Protein AF-0000000072572113 (afdb_homodimer)

Secondary structure (DSSP, 8-state):
--STTSSTTSS----------EEEEEEEEEGGG---HHHHH-SSHHHHHHHHHHHHHHHHHHHHHHHHHHHH-SSPPPPBBTTB-EEEEEEEE-SS-----GGGGHHHHHHHHHHHHHHTSBS--STTTEEEEEEEE----SSTTEEEEEEEEEE---/--GGGGSTTSS----------EEEEEEEEEGGG---HHHHH-SSHHHHHHHHHHHHHHHHHHHHHHHHHHHH-SS-PPPBBTTB-EEEEEEEE-SS-----GGGGHHHHHHHHHHHHHHTSBS--STTTEEEEEEEE----SSTTEEEEEEEEEE---

Organism: Lactococcus lactis subsp. lactis (strain IL1403) (NCBI:txid272623)

Foldseek 3Di:
DPPPPPPVPPDVPPPVVVPFDKDKDKDKAFPLLQDFPDQCVDPDPVSNVSNVVSLLVLLQVLLVRLLVVCVPDPDHQDAFELVWAKEKEKEKAALDDDDDDQCRRVSSVVSNVNSNCVNRSHVDDDCSHHVYYYGDYDYHPPHNGMMMIMIMITIDDD/DPPPVPPVPDDPPPPVVVPFDKDKDKDKAFPLLQDFPDQCVDPDPVSNVSNVVSLLVLLQVLLVRLLVVCVPDPDHQDAFELVWAKEK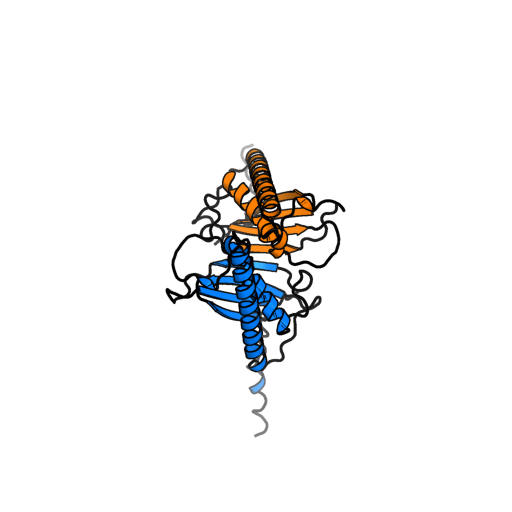EKEKAALDDDDDDQCRRVSSVVSNVNSNCVNRSHVDDDCSHHVYYYGDYDYHPPHNGMMMIMIMITIDDD

InterPro domains:
  IPR036614 Holliday junction resolvase RusA-like superfamily [G3DSA:3.30.1330.70] (21-158)
  IPR036614 Holliday junction resolvase RusA-like superfamily [SSF103084] (25-156)

Solvent-accessible surface area (backbone atoms only — not comparable to full-atom values): 17003 Å² total; per-residue (Å²): 136,82,74,82,72,69,70,86,69,64,75,84,62,78,77,71,66,82,65,68,57,62,48,77,47,78,45,78,36,45,65,92,65,59,37,29,56,69,49,50,29,34,92,44,74,65,44,32,50,52,39,52,52,46,36,53,50,42,16,50,52,30,19,51,52,44,45,55,50,60,71,67,43,85,62,87,79,78,59,30,30,72,92,42,33,28,33,38,39,38,31,40,13,43,37,63,93,70,90,48,47,53,66,43,36,45,60,38,51,50,24,31,51,51,8,29,41,75,52,47,56,22,83,51,80,26,41,69,19,34,46,33,45,31,26,24,68,69,52,68,43,86,36,79,68,28,31,29,40,36,44,37,37,33,48,60,78,132,138,81,74,80,76,68,68,87,70,64,76,85,63,77,77,73,65,82,66,68,56,61,49,77,46,78,46,76,36,45,64,91,65,59,36,29,56,69,51,52,28,34,91,42,74,65,42,33,51,52,39,52,52,46,37,53,50,42,15,51,51,31,18,51,54,44,45,55,50,60,70,67,44,87,62,87,79,76,58,29,30,73,91,42,33,29,33,37,39,38,32,38,13,42,37,66,94,71,90,48,48,55,65,42,35,44,59,38,51,48,24,33,50,52,7,30,40,74,52,46,58,23,83,51,80,28,41,68,18,34,46,33,43,32,26,23,66,67,52,68,42,85,36,78,68,30,31,30,42,35,44,39,37,34,49,61,76,132

Structure (mmCIF, N/CA/C/O backbone):
data_AF-0000000072572113-model_v1
#
loop_
_entity.id
_entity.type
_entity.pdbx_description
1 polymer 'Prophage pi1 protein 15'
#
loop_
_atom_site.group_PDB
_atom_site.id
_atom_site.type_symbol
_atom_site.label_atom_id
_atom_site.label_alt_id
_atom_site.label_comp_id
_atom_site.label_asym_id
_atom_site.label_entity_id
_atom_site.label_seq_id
_atom_site.pdbx_PDB_ins_code
_atom_site.Cartn_x
_atom_site.Cartn_y
_atom_site.Cartn_z
_atom_site.occupancy
_atom_site.B_iso_or_equiv
_atom_site.auth_seq_id
_atom_site.auth_comp_id
_atom_site.auth_asym_id
_atom_site.auth_atom_id
_atom_site.pdbx_PDB_model_num
ATOM 1 N N . MET A 1 1 ? 1.687 -14.109 -66.062 1 27.11 1 MET A N 1
ATOM 2 C CA . MET A 1 1 ? 1.104 -14.586 -64.812 1 27.11 1 MET A CA 1
ATOM 3 C C . MET A 1 1 ? 1.859 -14.023 -63.625 1 27.11 1 MET A C 1
ATOM 5 O O . MET A 1 1 ? 1.536 -14.336 -62.469 1 27.11 1 MET A O 1
ATOM 9 N N . ARG A 1 2 ? 3.096 -13.461 -63.719 1 35.94 2 ARG A N 1
ATOM 10 C CA . ARG A 1 2 ? 4.176 -13 -62.844 1 35.94 2 ARG A CA 1
ATOM 11 C C . ARG A 1 2 ? 3.775 -11.727 -62.094 1 35.94 2 ARG A C 1
ATOM 13 O O . ARG A 1 2 ? 4.547 -11.203 -61.281 1 35.94 2 ARG A O 1
ATOM 20 N N . LEU A 1 3 ? 2.785 -10.938 -62.594 1 34.94 3 LEU A N 1
ATOM 21 C CA . LEU A 1 3 ? 2.537 -9.547 -62.25 1 34.94 3 LEU A CA 1
ATOM 22 C C . LEU A 1 3 ? 2.002 -9.422 -60.812 1 34.94 3 LEU A C 1
ATOM 24 O O . LEU A 1 3 ? 2.119 -8.367 -60.188 1 34.94 3 LEU A O 1
ATOM 28 N N . PHE A 1 4 ? 1.021 -10.32 -60.406 1 35.12 4 PHE A N 1
ATOM 29 C CA . PHE A 1 4 ? 0.059 -9.992 -59.344 1 35.12 4 PHE A CA 1
ATOM 30 C C . PHE A 1 4 ? 0.703 -10.086 -57.969 1 35.12 4 PHE A C 1
ATOM 32 O O . PHE A 1 4 ? 0.056 -10.484 -57 1 35.12 4 PHE A O 1
ATOM 39 N N . LEU A 1 5 ? 2.102 -10.25 -57.812 1 33.59 5 LEU A N 1
ATOM 40 C CA . LEU A 1 5 ? 2.867 -10.469 -56.594 1 33.59 5 LEU A CA 1
ATOM 41 C C . LEU A 1 5 ? 2.832 -9.234 -55.688 1 33.59 5 LEU A C 1
ATOM 43 O O . LEU A 1 5 ? 3.445 -9.227 -54.625 1 33.59 5 LEU A O 1
ATOM 47 N N . PHE A 1 6 ? 2.602 -8.031 -56.312 1 35.06 6 PHE A N 1
ATOM 48 C CA . PHE A 1 6 ? 3.012 -6.82 -55.594 1 35.06 6 PHE A CA 1
ATOM 49 C C . PHE A 1 6 ? 2.137 -6.582 -54.375 1 35.06 6 PHE A C 1
ATOM 51 O O . PHE A 1 6 ? 2.369 -5.641 -53.625 1 35.06 6 PHE A O 1
ATOM 58 N N . LEU A 1 7 ? 0.808 -7.027 -54.375 1 32.09 7 LEU A N 1
ATOM 59 C CA . LEU A 1 7 ? -0.232 -6.402 -53.562 1 32.09 7 LEU A CA 1
ATOM 60 C C . LEU A 1 7 ? -0.035 -6.727 -52.062 1 32.09 7 LEU A C 1
ATOM 62 O O . LEU A 1 7 ? -0.748 -6.195 -51.219 1 32.09 7 LEU A O 1
ATOM 66 N N . ILE A 1 8 ? 0.546 -7.961 -51.75 1 30.73 8 ILE A N 1
ATOM 67 C CA . ILE A 1 8 ? 0.314 -8.43 -50.406 1 30.73 8 ILE A CA 1
ATOM 68 C C . ILE A 1 8 ? 1.111 -7.578 -49.406 1 30.73 8 ILE A C 1
ATOM 70 O O . ILE A 1 8 ? 2.074 -8.055 -48.812 1 30.73 8 ILE A O 1
ATOM 74 N N . ALA A 1 9 ? 1.823 -6.422 -49.938 1 33.22 9 ALA A N 1
ATOM 75 C CA . ALA A 1 9 ? 2.629 -5.57 -49.062 1 33.22 9 ALA A CA 1
ATOM 76 C C . ALA A 1 9 ? 1.803 -5.055 -47.875 1 33.22 9 ALA A C 1
ATOM 78 O O . ALA A 1 9 ? 2.354 -4.527 -46.906 1 33.22 9 ALA A O 1
ATOM 79 N N . TRP A 1 10 ? 0.571 -4.539 -48.219 1 30.55 10 TRP A N 1
ATOM 80 C CA . TRP A 1 10 ? -0.032 -3.506 -47.375 1 30.55 10 TRP A CA 1
ATOM 81 C C . TRP A 1 10 ? -0.162 -3.98 -45.938 1 30.55 10 TRP A C 1
ATOM 83 O O . TRP A 1 10 ? 0.057 -3.209 -45 1 30.55 10 TRP A O 1
ATOM 93 N N . LEU A 1 11 ? -1.062 -4.961 -45.688 1 28.92 11 LEU A N 1
ATOM 94 C CA . LEU A 1 11 ? -1.936 -4.93 -44.531 1 28.92 11 LEU A CA 1
ATOM 95 C C . LEU A 1 11 ? -1.148 -5.219 -43.25 1 28.92 11 LEU A C 1
ATOM 97 O O . LEU A 1 11 ? -1.646 -4.996 -42.156 1 28.92 11 LEU A O 1
ATOM 101 N N . ARG A 1 12 ? -0.311 -6.227 -43.312 1 29.36 12 ARG A N 1
ATOM 102 C CA . ARG A 1 12 ? 0.048 -6.648 -41.938 1 29.36 12 ARG A CA 1
ATOM 103 C C . ARG A 1 12 ? 0.898 -5.59 -41.25 1 29.36 12 ARG A C 1
ATOM 105 O O . ARG A 1 12 ? 2.129 -5.633 -41.312 1 29.36 12 ARG A O 1
ATOM 112 N N . CYS A 1 13 ? 0.824 -4.281 -41.688 1 29.53 13 CYS A N 1
ATOM 113 C CA . CYS A 1 13 ? 1.447 -3.213 -40.906 1 29.53 13 CYS A CA 1
ATOM 114 C C . CYS A 1 13 ? 1.366 -3.504 -39.406 1 29.53 13 CYS A C 1
ATOM 116 O O . CYS A 1 13 ? 0.281 -3.75 -38.875 1 29.53 13 CYS A O 1
ATOM 118 N N . LEU A 1 14 ? 2.463 -3.844 -38.781 1 30.06 14 LEU A N 1
ATOM 119 C CA . LEU A 1 14 ? 2.984 -3.945 -37.406 1 30.06 14 LEU A CA 1
ATOM 120 C C . LEU A 1 14 ? 2.518 -2.77 -36.562 1 30.06 14 LEU A C 1
ATOM 122 O O . LEU A 1 14 ? 3.02 -1.653 -36.719 1 30.06 14 LEU A O 1
ATOM 126 N N . GLN A 1 15 ? 1.312 -2.236 -36.594 1 28.45 15 GLN A N 1
ATOM 127 C CA . GLN A 1 15 ? 0.91 -1.4 -35.469 1 28.45 15 GLN A CA 1
ATOM 128 C C . GLN A 1 15 ? 1.516 -1.908 -34.156 1 28.45 15 GLN A C 1
ATOM 130 O O . GLN A 1 15 ? 1.075 -2.926 -33.625 1 28.45 15 GLN A O 1
ATOM 135 N N . LEU A 1 16 ? 2.736 -1.956 -34 1 32.16 16 LEU A N 1
ATOM 136 C CA . LEU A 1 16 ? 3.521 -2.061 -32.781 1 32.16 16 LEU A CA 1
ATOM 137 C C . LEU A 1 16 ? 2.932 -1.188 -31.672 1 32.16 16 LEU A C 1
ATOM 139 O O . LEU A 1 16 ? 3.223 0.008 -31.594 1 32.16 16 LEU A O 1
ATOM 143 N N . LEU A 1 17 ? 1.671 -0.784 -31.625 1 33.22 17 LEU A N 1
ATOM 144 C CA . LEU A 1 17 ? 1.066 -0.162 -30.453 1 33.22 17 LEU A CA 1
ATOM 145 C C . LEU A 1 17 ? 1.767 -0.614 -29.172 1 33.22 17 LEU A C 1
ATOM 147 O O . LEU A 1 17 ? 1.967 -1.812 -28.969 1 33.22 17 LEU A O 1
ATOM 151 N N . ASP A 1 18 ? 2.746 0.059 -28.75 1 40.09 18 ASP A N 1
ATOM 152 C CA . ASP A 1 18 ? 3.494 -0.055 -27.5 1 40.09 18 ASP A CA 1
ATOM 153 C C . ASP A 1 18 ? 2.643 -0.694 -26.406 1 40.09 18 ASP A C 1
ATOM 155 O O . ASP A 1 18 ? 1.896 -0.003 -25.703 1 40.09 18 ASP A O 1
ATOM 159 N N . LEU A 1 19 ? 1.833 -1.591 -26.594 1 45.59 19 LEU A N 1
ATOM 160 C CA . LEU A 1 19 ? 1.021 -2.354 -25.641 1 45.59 19 LEU A CA 1
ATOM 161 C C . LEU A 1 19 ? 1.819 -2.689 -24.391 1 45.59 19 LEU A C 1
ATOM 163 O O . LEU A 1 19 ? 2.791 -3.445 -24.453 1 45.59 19 LEU A O 1
ATOM 167 N N . GLU A 1 20 ? 2.023 -1.712 -23.547 1 59.03 20 GLU A N 1
ATOM 168 C CA . GLU A 1 20 ? 2.553 -2.027 -22.234 1 59.03 20 GLU A CA 1
ATOM 169 C C . GLU A 1 20 ? 2.172 -3.443 -21.812 1 59.03 20 GLU A C 1
ATOM 171 O O . GLU A 1 20 ? 0.994 -3.807 -21.812 1 59.03 20 GLU A O 1
ATOM 176 N N . LYS A 1 21 ? 3.211 -4.309 -21.844 1 82.31 21 LYS A N 1
ATOM 177 C CA . LYS A 1 21 ? 3.008 -5.691 -21.422 1 82.31 21 LYS A CA 1
ATOM 178 C C . LYS A 1 21 ? 2.566 -5.762 -19.969 1 82.31 21 LYS A C 1
ATOM 180 O O . LYS A 1 21 ? 3.119 -5.07 -19.109 1 82.31 21 LYS A O 1
ATOM 185 N N . GLN A 1 22 ? 1.413 -6.168 -19.891 1 89.88 22 GLN A N 1
ATOM 186 C CA . GLN A 1 22 ? 0.896 -6.395 -18.547 1 89.88 22 GLN A CA 1
ATOM 187 C C . GLN A 1 22 ? 0.538 -7.863 -18.344 1 89.88 22 GLN A C 1
ATOM 189 O O . GLN A 1 22 ? 0.168 -8.562 -19.281 1 89.88 22 GLN A O 1
ATOM 194 N N . VAL A 1 23 ? 0.852 -8.312 -17.156 1 92.88 23 VAL A N 1
ATOM 195 C CA . VAL A 1 23 ? 0.42 -9.625 -16.688 1 92.88 23 VAL A CA 1
ATOM 196 C C . VAL A 1 23 ? -0.582 -9.477 -15.547 1 92.88 23 VAL A C 1
ATOM 198 O O . VAL A 1 23 ? -0.387 -8.656 -14.648 1 92.88 23 VAL A O 1
ATOM 201 N N . LYS A 1 24 ? -1.621 -10.336 -15.594 1 95.12 24 LYS A N 1
ATOM 202 C CA . LYS A 1 24 ? -2.668 -10.258 -14.578 1 95.12 24 LYS A CA 1
ATOM 203 C C . LYS A 1 24 ? -2.871 -11.602 -13.891 1 95.12 24 LYS A C 1
ATOM 205 O O . LYS A 1 24 ? -2.992 -12.633 -14.555 1 95.12 24 LYS A O 1
ATOM 210 N N . PHE A 1 25 ? -2.854 -11.57 -12.602 1 97.75 25 PHE A N 1
ATOM 211 C CA . PHE A 1 25 ? -3.182 -12.734 -11.781 1 97.75 25 PHE A CA 1
ATOM 212 C C . PHE A 1 25 ? -4.441 -12.484 -10.961 1 97.75 25 PHE A C 1
ATOM 214 O O . PHE A 1 25 ? -4.605 -11.406 -10.383 1 97.75 25 PHE A O 1
ATOM 221 N N . GLU A 1 26 ? -5.27 -13.484 -10.852 1 97.31 26 GLU A N 1
ATOM 222 C CA . GLU A 1 26 ? -6.512 -13.375 -10.094 1 97.31 26 GLU A CA 1
ATOM 223 C C . GLU A 1 26 ? -6.609 -14.469 -9.023 1 97.31 26 GLU A C 1
ATOM 225 O O . GLU A 1 26 ? -6.277 -15.625 -9.281 1 97.31 26 GLU A O 1
ATOM 230 N N . PHE A 1 27 ? -7.078 -14.078 -7.91 1 98.19 27 PHE A N 1
ATOM 231 C CA . PHE A 1 27 ? -7.223 -14.984 -6.781 1 98.19 27 PHE A CA 1
ATOM 232 C C . PHE A 1 27 ? -8.594 -14.828 -6.129 1 98.19 27 PHE A C 1
ATOM 234 O O . PHE A 1 27 ? -9.07 -13.703 -5.945 1 98.19 27 PHE A O 1
ATOM 241 N N . ASN A 1 28 ? -9.18 -15.906 -5.77 1 97.31 28 ASN A N 1
ATOM 242 C CA . ASN A 1 28 ? -10.43 -15.922 -5.023 1 97.31 28 ASN A CA 1
ATOM 243 C C . ASN A 1 28 ? -10.258 -16.547 -3.641 1 97.31 28 ASN A C 1
ATOM 245 O O . ASN A 1 28 ? -9.688 -17.625 -3.514 1 97.31 28 ASN A O 1
ATOM 249 N N . PHE A 1 29 ? -10.75 -15.781 -2.67 1 97.12 29 PHE A N 1
ATOM 250 C CA . PHE A 1 29 ? -10.523 -16.234 -1.299 1 97.12 29 PHE A CA 1
ATOM 251 C C . PHE A 1 29 ? -11.789 -16.062 -0.468 1 97.12 29 PHE A C 1
ATOM 253 O O . PHE A 1 29 ? -12.586 -15.156 -0.709 1 97.12 29 PHE A O 1
ATOM 260 N N . LEU A 1 30 ? -11.859 -16.922 0.525 1 95.75 30 LEU A N 1
ATOM 261 C CA . LEU A 1 30 ? -12.844 -16.688 1.572 1 95.75 30 LEU A CA 1
ATOM 262 C C . LEU A 1 30 ? -12.391 -15.57 2.5 1 95.75 30 LEU A C 1
ATOM 264 O O . LEU A 1 30 ? -11.211 -15.211 2.527 1 95.75 30 LEU A O 1
ATOM 268 N N . ARG A 1 31 ? -13.336 -15.047 3.24 1 92.31 31 ARG A N 1
ATOM 269 C CA . ARG A 1 31 ? -13.016 -13.945 4.145 1 92.31 31 ARG A CA 1
ATOM 270 C C . ARG A 1 31 ? -11.898 -14.336 5.109 1 92.31 31 ARG A C 1
ATOM 272 O O . ARG A 1 31 ? -11.008 -13.539 5.383 1 92.31 31 ARG A O 1
ATOM 279 N N . LYS A 1 32 ? -11.969 -15.531 5.609 1 91.44 32 LYS A N 1
ATOM 280 C CA . LYS A 1 32 ? -11.008 -15.984 6.617 1 91.44 32 LYS A CA 1
ATOM 281 C C . LYS A 1 32 ? -9.602 -16.047 6.047 1 91.44 32 LYS A C 1
ATOM 283 O O . LYS A 1 32 ? -8.625 -16.125 6.797 1 91.44 32 LYS A O 1
ATOM 288 N N . GLU A 1 33 ? -9.523 -16.078 4.723 1 95.06 33 GLU A N 1
ATOM 289 C CA . GLU A 1 33 ? -8.227 -16.172 4.062 1 95.06 33 GLU A CA 1
ATOM 290 C C . GLU A 1 33 ? -7.668 -14.797 3.734 1 95.06 33 GLU A C 1
ATOM 292 O O . GLU A 1 33 ? -6.492 -14.656 3.391 1 95.06 33 GLU A O 1
ATOM 297 N N . MET A 1 34 ? -8.539 -13.805 3.822 1 95.19 34 MET A N 1
ATOM 298 C CA . MET A 1 34 ? -8.125 -12.422 3.584 1 95.19 34 MET A CA 1
ATOM 299 C C . MET A 1 34 ? -7.594 -11.781 4.867 1 95.19 34 MET A C 1
ATOM 301 O O . MET A 1 34 ? -8.375 -11.391 5.738 1 95.19 34 MET A O 1
ATOM 305 N N . ILE A 1 35 ? -6.289 -11.641 4.887 1 94.44 35 ILE A N 1
ATOM 306 C CA . ILE A 1 35 ? -5.652 -11.117 6.086 1 94.44 35 ILE A CA 1
ATOM 307 C C . ILE A 1 35 ? -5.492 -9.602 5.965 1 94.44 35 ILE A C 1
ATOM 309 O O . ILE A 1 35 ? -4.828 -9.109 5.047 1 94.44 35 ILE A O 1
ATOM 313 N N . ASN A 1 36 ? -6.117 -8.898 6.914 1 92.81 36 ASN A N 1
ATOM 314 C CA . ASN A 1 36 ? -5.855 -7.461 6.988 1 92.81 36 ASN A CA 1
ATOM 315 C C . ASN A 1 36 ? -4.871 -7.129 8.102 1 92.81 36 ASN A C 1
ATOM 317 O O . ASN A 1 36 ? -4.328 -8.031 8.75 1 92.81 36 ASN A O 1
ATOM 321 N N . GLU A 1 37 ? -4.527 -5.883 8.258 1 89.12 37 GLU A N 1
ATOM 322 C CA . GLU A 1 37 ? -3.512 -5.457 9.211 1 89.12 37 GLU A CA 1
ATOM 323 C C . GLU A 1 37 ? -3.865 -5.906 10.625 1 89.12 37 GLU A C 1
ATOM 325 O O . GLU A 1 37 ? -2.996 -6.363 11.375 1 89.12 37 GLU A O 1
ATOM 330 N N . ASN A 1 38 ? -5.129 -5.816 11 1 86.38 38 ASN A N 1
ATOM 331 C CA . ASN A 1 38 ? -5.551 -6.203 12.344 1 86.38 38 ASN A CA 1
ATOM 332 C C . ASN A 1 38 ? -5.449 -7.711 12.547 1 86.38 38 ASN A C 1
ATOM 334 O O . ASN A 1 38 ? -5.035 -8.164 13.617 1 86.38 38 ASN A O 1
ATOM 338 N N . ASP A 1 39 ? -5.824 -8.461 11.555 1 86.88 39 ASP A N 1
ATOM 339 C CA . ASP A 1 39 ? -5.68 -9.914 11.617 1 86.88 39 ASP A CA 1
ATOM 340 C C . ASP A 1 39 ? -4.215 -10.312 11.781 1 86.88 39 ASP A C 1
ATOM 342 O O . ASP A 1 39 ? -3.896 -11.211 12.562 1 86.88 39 ASP A O 1
ATOM 346 N N . ASN A 1 40 ? -3.354 -9.633 11.047 1 85.19 40 ASN A N 1
ATOM 347 C CA . ASN A 1 40 ? -1.927 -9.945 11.039 1 85.19 40 ASN A CA 1
ATOM 348 C C . ASN A 1 40 ? -1.283 -9.672 12.398 1 85.19 40 ASN A C 1
ATOM 350 O O . ASN A 1 40 ? -0.367 -10.383 12.805 1 85.19 40 ASN A O 1
ATOM 354 N N . LYS A 1 41 ? -1.672 -8.586 12.977 1 82 41 LYS A N 1
ATOM 355 C CA . LYS A 1 41 ? -1.163 -8.211 14.297 1 82 41 LYS A CA 1
ATOM 356 C C . LYS A 1 41 ? -1.552 -9.25 15.344 1 82 41 LYS A C 1
ATOM 358 O O . LYS A 1 41 ? -0.725 -9.648 16.172 1 82 41 LYS A O 1
ATOM 363 N N . GLY A 1 42 ? -2.729 -9.719 15.273 1 77.06 42 GLY A N 1
ATOM 364 C CA . GLY A 1 42 ? -3.229 -10.719 16.203 1 77.06 42 GLY A CA 1
ATOM 365 C C . GLY A 1 42 ? -3.344 -10.195 17.625 1 77.06 42 GLY A C 1
ATOM 366 O O . GLY A 1 42 ? -2.697 -9.211 17.984 1 77.06 42 GLY A O 1
ATOM 367 N N . THR A 1 43 ? -4.172 -10.852 18.422 1 77.19 43 THR A N 1
ATOM 368 C CA . THR A 1 43 ? -4.336 -10.477 19.828 1 77.19 43 THR A CA 1
ATOM 369 C C . THR A 1 43 ? -3.688 -11.508 20.734 1 77.19 43 THR A C 1
ATOM 371 O O . THR A 1 43 ? -3.398 -11.219 21.906 1 77.19 43 THR A O 1
ATOM 374 N N . THR A 1 44 ? -3.471 -12.648 20.203 1 79.06 44 THR A N 1
ATOM 375 C CA . THR A 1 44 ? -2.873 -13.75 20.938 1 79.06 44 THR A CA 1
ATOM 376 C C . THR A 1 44 ? -1.798 -14.438 20.109 1 79.06 44 THR A C 1
ATOM 378 O O . THR A 1 44 ? -1.714 -14.227 18.891 1 79.06 44 THR A O 1
ATOM 381 N N . TYR A 1 45 ? -0.993 -15.203 20.844 1 80.25 45 TYR A N 1
ATOM 382 C CA . TYR A 1 45 ? 0.003 -16 20.125 1 80.25 45 TYR A CA 1
ATOM 383 C C . TYR A 1 45 ? -0.659 -16.906 19.094 1 80.25 45 TYR A C 1
ATOM 385 O O . TYR A 1 45 ? -0.183 -17.016 17.969 1 80.25 45 TYR A O 1
ATOM 393 N N . GLY A 1 46 ? -1.703 -17.469 19.484 1 82.25 46 GLY A N 1
ATOM 394 C CA . GLY A 1 46 ? -2.438 -18.344 18.594 1 82.25 46 GLY A CA 1
ATOM 395 C C . GLY A 1 46 ? -2.938 -17.641 17.344 1 82.25 46 GLY A C 1
ATOM 396 O O . GLY A 1 46 ? -2.834 -18.188 16.234 1 82.25 46 GLY A O 1
ATOM 397 N N . SER A 1 47 ? -3.496 -16.516 17.484 1 84.69 47 SER A N 1
ATOM 3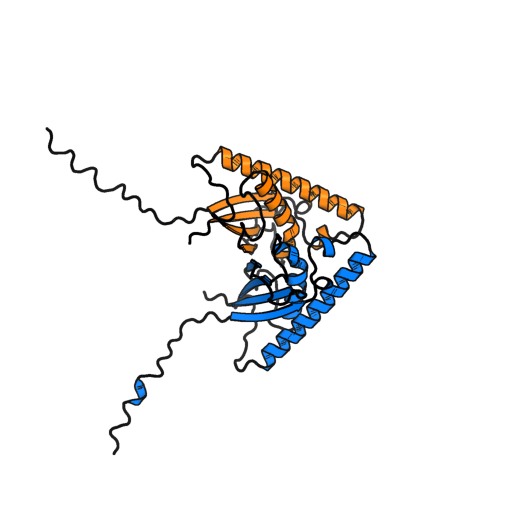98 C CA . SER A 1 47 ? -4.004 -15.766 16.344 1 84.69 47 SER A CA 1
ATOM 399 C C . SER A 1 47 ? -2.877 -15.359 15.398 1 84.69 47 SER A C 1
ATOM 401 O O . SER A 1 47 ? -3.064 -15.312 14.18 1 84.69 47 SER A O 1
ATOM 403 N N . ARG A 1 48 ? -1.741 -15.156 15.93 1 83.81 48 ARG A N 1
ATOM 404 C CA . ARG A 1 48 ? -0.584 -14.797 15.109 1 83.81 48 ARG A CA 1
ATOM 405 C C . ARG A 1 48 ? -0.121 -15.992 14.273 1 83.81 48 ARG A C 1
ATOM 407 O O . ARG A 1 48 ? 0.226 -15.828 13.102 1 83.81 48 ARG A O 1
ATOM 414 N N . ILE A 1 49 ? -0.155 -17.109 14.922 1 88.38 49 ILE A N 1
ATOM 415 C CA . ILE A 1 49 ? 0.236 -18.328 14.227 1 88.38 49 ILE A CA 1
ATOM 416 C C . ILE A 1 49 ? -0.753 -18.625 13.102 1 88.38 49 ILE A C 1
ATOM 418 O O . ILE A 1 49 ? -0.353 -18.984 11.992 1 88.38 49 ILE A O 1
ATOM 422 N N . ALA A 1 50 ? -1.979 -18.453 13.438 1 91.31 50 ALA A N 1
ATOM 423 C CA . ALA A 1 50 ? -3.016 -18.688 12.43 1 91.31 50 ALA A CA 1
ATOM 424 C C . ALA A 1 50 ? -2.842 -17.766 11.234 1 91.31 50 ALA A C 1
ATOM 426 O O . ALA A 1 50 ? -2.973 -18.188 10.086 1 91.31 50 ALA A O 1
ATOM 427 N N . ALA A 1 51 ? -2.562 -16.516 11.445 1 91.38 51 ALA A N 1
ATOM 428 C CA . ALA A 1 51 ? -2.348 -15.539 10.383 1 91.38 51 ALA A CA 1
ATOM 429 C C . ALA A 1 51 ? -1.145 -15.922 9.523 1 91.38 51 ALA A C 1
ATOM 431 O O . ALA A 1 51 ? -1.206 -15.859 8.289 1 91.38 51 ALA A O 1
ATOM 432 N N . ASN A 1 52 ? -0.106 -16.359 10.156 1 92.81 52 ASN A N 1
ATOM 433 C CA . ASN A 1 52 ? 1.098 -16.766 9.438 1 92.81 52 ASN A CA 1
ATOM 434 C C . ASN A 1 52 ? 0.846 -18 8.57 1 92.81 52 ASN A C 1
ATOM 436 O O . ASN A 1 52 ? 1.342 -18.078 7.449 1 92.81 52 ASN A O 1
ATOM 440 N N . ASN A 1 53 ? 0.113 -18.906 9.133 1 96 53 ASN A N 1
ATOM 441 C CA . ASN A 1 53 ? -0.242 -20.094 8.359 1 96 53 ASN A CA 1
ATOM 442 C C . ASN A 1 53 ? -1.041 -19.719 7.109 1 96 53 ASN A C 1
ATOM 444 O O . ASN A 1 53 ? -0.801 -20.266 6.031 1 96 53 ASN A O 1
ATOM 448 N N . THR A 1 54 ? -1.938 -18.859 7.305 1 96.88 54 THR A N 1
ATOM 449 C CA . THR A 1 54 ? -2.736 -18.406 6.172 1 96.88 54 THR A CA 1
ATOM 450 C C . THR A 1 54 ? -1.857 -17.734 5.125 1 96.88 54 THR A C 1
ATOM 452 O O . THR A 1 54 ? -1.995 -17.984 3.928 1 96.88 54 THR A O 1
ATOM 455 N N . LYS A 1 55 ? -0.946 -16.969 5.504 1 95.88 55 LYS A N 1
ATOM 456 C CA . LYS A 1 55 ? -0.054 -16.266 4.582 1 95.88 55 LYS A CA 1
ATOM 457 C C . LYS A 1 55 ? 0.805 -17.266 3.797 1 95.88 55 LYS A C 1
ATOM 459 O O . LYS A 1 55 ? 1.036 -17.078 2.6 1 95.88 55 LYS A O 1
ATOM 464 N N . GLN A 1 56 ? 1.252 -18.266 4.441 1 97.88 56 GLN A N 1
ATOM 465 C CA . GLN A 1 56 ? 2.033 -19.297 3.754 1 97.88 56 GLN A CA 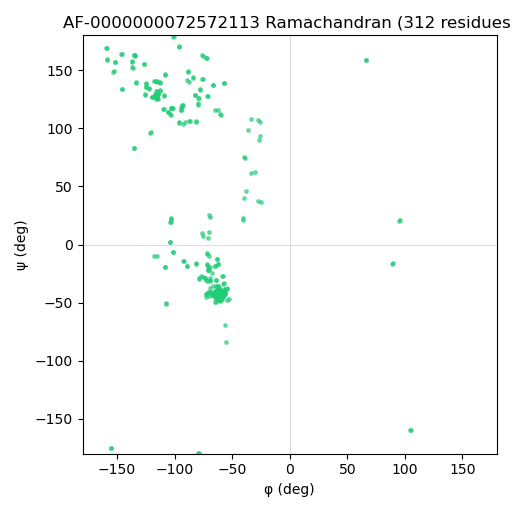1
ATOM 466 C C . GLN A 1 56 ? 1.2 -20 2.686 1 97.88 56 GLN A C 1
ATOM 468 O O . GLN A 1 56 ? 1.695 -20.281 1.594 1 97.88 56 GLN A O 1
ATOM 473 N N . ARG A 1 57 ? 0.037 -20.219 3.07 1 98.25 57 ARG A N 1
ATOM 474 C CA . ARG A 1 57 ? -0.865 -20.844 2.107 1 98.25 57 ARG A CA 1
ATOM 475 C C . ARG A 1 57 ? -1.094 -19.938 0.904 1 98.25 57 ARG A C 1
ATOM 477 O O . ARG A 1 57 ? -1.057 -20.391 -0.24 1 98.25 57 ARG A O 1
ATOM 484 N N . LEU A 1 58 ? -1.349 -18.672 1.127 1 98.5 58 LEU A N 1
ATOM 485 C CA . LEU A 1 58 ? -1.552 -17.703 0.055 1 98.5 58 LEU A CA 1
ATOM 486 C C . LEU A 1 58 ? -0.327 -17.641 -0.852 1 98.5 58 LEU A C 1
ATOM 488 O O . LEU A 1 58 ? -0.46 -17.562 -2.076 1 98.5 58 LEU A O 1
ATOM 492 N N . ARG A 1 59 ? 0.825 -17.672 -0.232 1 98.5 59 ARG A N 1
ATOM 493 C CA . ARG A 1 59 ? 2.078 -17.672 -0.979 1 98.5 59 ARG A CA 1
ATOM 494 C C . ARG A 1 59 ? 2.152 -18.859 -1.932 1 98.5 59 ARG A C 1
ATOM 496 O O . ARG A 1 59 ? 2.486 -18.703 -3.107 1 98.5 59 ARG A O 1
ATOM 503 N N . ARG A 1 60 ? 1.792 -19.984 -1.4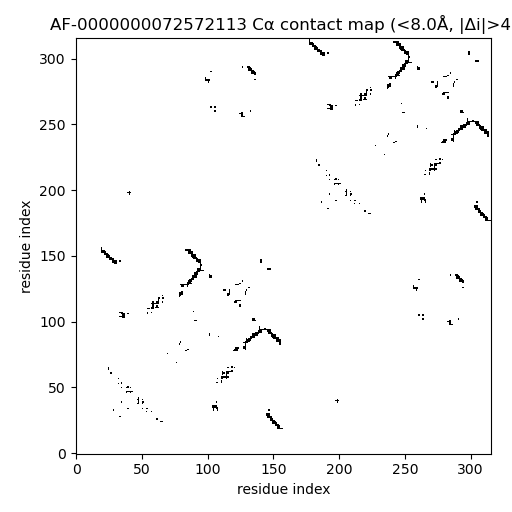55 1 98.75 60 ARG A N 1
ATOM 504 C CA . ARG A 1 60 ? 1.829 -21.188 -2.273 1 98.75 60 ARG A CA 1
ATOM 505 C C . ARG A 1 60 ? 0.818 -21.109 -3.412 1 98.75 60 ARG A C 1
ATOM 507 O O . ARG A 1 60 ? 1.122 -21.484 -4.547 1 98.75 60 ARG A O 1
ATOM 514 N N . ILE A 1 61 ? -0.307 -20.656 -3.084 1 98.62 61 ILE A N 1
ATOM 515 C CA . ILE A 1 61 ? -1.353 -20.516 -4.09 1 98.62 61 ILE A CA 1
ATOM 516 C C . ILE A 1 61 ? -0.888 -19.562 -5.191 1 98.62 61 ILE A C 1
ATOM 518 O O . ILE A 1 61 ? -1.048 -19.859 -6.379 1 98.62 61 ILE A O 1
ATOM 522 N N . ALA A 1 62 ? -0.314 -18.469 -4.84 1 98.69 62 ALA A N 1
ATOM 523 C CA . ALA A 1 62 ? 0.162 -17.484 -5.812 1 98.69 62 ALA A CA 1
ATOM 524 C C . ALA A 1 62 ? 1.276 -18.078 -6.676 1 98.69 62 ALA A C 1
ATOM 526 O O . ALA A 1 62 ? 1.312 -17.844 -7.887 1 98.69 62 ALA A O 1
ATOM 527 N N . CYS A 1 63 ? 2.133 -18.797 -6.031 1 98.69 63 CYS A N 1
ATOM 528 C CA . CYS A 1 63 ? 3.223 -19.422 -6.762 1 98.69 63 CYS A CA 1
ATOM 529 C C . CYS A 1 63 ? 2.682 -20.391 -7.812 1 98.69 63 CYS A C 1
ATOM 531 O O . CYS A 1 63 ? 3.084 -20.344 -8.977 1 98.69 63 CYS A O 1
ATOM 533 N N . ARG A 1 64 ? 1.785 -21.219 -7.43 1 98.5 64 ARG A N 1
ATOM 534 C CA . ARG A 1 64 ? 1.189 -22.188 -8.336 1 98.5 64 ARG A CA 1
ATOM 535 C C . ARG A 1 64 ? 0.465 -21.5 -9.484 1 98.5 64 ARG A C 1
ATOM 537 O O . ARG A 1 64 ? 0.621 -21.875 -10.648 1 98.5 64 ARG A O 1
ATOM 544 N N . THR A 1 65 ? -0.307 -20.531 -9.133 1 97.62 65 THR A N 1
ATOM 545 C CA . THR A 1 65 ? -1.054 -19.781 -10.133 1 97.62 65 THR A CA 1
ATOM 546 C C . THR A 1 65 ? -0.109 -19.156 -11.156 1 97.62 65 THR A C 1
ATOM 548 O O . THR A 1 65 ? -0.375 -19.188 -12.359 1 97.62 65 THR A O 1
ATOM 551 N N . ALA A 1 66 ? 0.958 -18.594 -10.734 1 97.19 66 ALA A N 1
ATOM 552 C CA . ALA A 1 66 ? 1.941 -17.969 -11.617 1 97.19 66 ALA A CA 1
ATOM 553 C C . ALA A 1 66 ? 2.594 -19 -12.531 1 97.19 66 ALA A C 1
ATOM 555 O O . ALA A 1 66 ? 2.801 -18.75 -13.719 1 97.19 66 ALA A O 1
ATOM 556 N N . HIS A 1 67 ? 2.898 -20.156 -11.992 1 96.62 67 HIS A N 1
ATOM 557 C CA . HIS A 1 67 ? 3.477 -21.234 -12.797 1 96.62 67 HIS A CA 1
ATOM 558 C C . HIS A 1 67 ? 2.512 -21.672 -13.891 1 96.62 67 HIS A C 1
ATOM 560 O O . HIS A 1 67 ? 2.924 -21.922 -15.023 1 96.62 67 HIS A O 1
ATOM 566 N N . GLU A 1 68 ? 1.323 -21.812 -13.477 1 95.06 68 GLU A N 1
ATOM 567 C CA . GLU A 1 68 ? 0.31 -22.188 -14.461 1 95.06 68 GLU A CA 1
ATOM 568 C C . GLU A 1 68 ? 0.234 -21.156 -15.594 1 95.06 68 GLU A C 1
ATOM 570 O O . GLU A 1 68 ? 0.128 -21.531 -16.766 1 95.06 68 GLU A O 1
ATOM 575 N N . TRP A 1 69 ? 0.273 -19.922 -15.25 1 92.62 69 TRP A N 1
ATOM 576 C CA . TRP A 1 69 ? 0.254 -18.859 -16.25 1 92.62 69 TRP A CA 1
ATOM 577 C C . TRP A 1 69 ? 1.48 -18.938 -17.141 1 92.62 69 TRP A C 1
ATOM 579 O O . TRP A 1 69 ? 1.364 -18.828 -18.375 1 92.62 69 TRP A O 1
ATOM 589 N N . LEU A 1 70 ? 2.635 -19.094 -16.594 1 91.44 70 LEU A N 1
ATOM 590 C CA . LEU A 1 70 ? 3.889 -19.172 -17.344 1 91.44 70 LEU A CA 1
ATOM 591 C C . LEU A 1 70 ? 3.871 -20.359 -18.312 1 91.44 70 LEU A C 1
ATOM 593 O O . LEU A 1 70 ? 4.363 -20.25 -19.438 1 91.44 70 LEU A O 1
ATOM 597 N N . ASP A 1 71 ? 3.312 -21.438 -17.891 1 90.88 71 ASP A N 1
ATOM 598 C CA . ASP A 1 71 ? 3.258 -22.641 -18.703 1 90.88 71 ASP A CA 1
ATOM 599 C C . ASP A 1 71 ? 2.318 -22.469 -19.906 1 90.88 71 ASP A C 1
ATOM 601 O O . ASP A 1 71 ? 2.541 -23.047 -20.969 1 90.88 71 ASP A O 1
ATOM 605 N N . GLN A 1 72 ? 1.332 -21.672 -19.703 1 89.25 72 GLN A N 1
ATOM 606 C CA . GLN A 1 72 ? 0.316 -21.516 -20.734 1 89.25 72 GLN A CA 1
ATOM 607 C C . GLN A 1 72 ? 0.687 -20.391 -21.703 1 89.25 72 GLN A C 1
ATOM 609 O O . GLN A 1 72 ? 0.138 -20.297 -22.797 1 89.25 72 GLN A O 1
ATOM 614 N N . SER A 1 73 ? 1.549 -19.594 -21.25 1 81 73 SER A N 1
ATOM 615 C CA . SER A 1 73 ? 1.933 -18.469 -22.078 1 81 73 SER A CA 1
ATOM 616 C C . SER A 1 73 ? 2.76 -18.922 -23.281 1 81 73 SER A C 1
ATOM 618 O O . SER A 1 73 ? 3.68 -19.734 -23.141 1 81 73 SER A O 1
ATOM 620 N N . GLU A 1 74 ? 2.32 -18.5 -24.469 1 76.25 74 GLU A N 1
ATOM 621 C CA . GLU A 1 74 ? 3.031 -18.859 -25.688 1 76.25 74 GLU A CA 1
ATOM 622 C C . GLU A 1 74 ? 4.273 -18 -25.891 1 76.25 74 GLU A C 1
ATOM 624 O O . GLU A 1 74 ? 5.242 -18.422 -26.516 1 76.25 74 GLU A O 1
ATOM 629 N N . GLU A 1 75 ? 4.207 -16.844 -25.391 1 76.19 75 GLU A N 1
ATOM 630 C CA . GLU A 1 75 ? 5.336 -15.93 -25.531 1 76.19 75 GLU A CA 1
ATOM 631 C C . GLU A 1 75 ? 6.32 -16.094 -24.375 1 76.19 75 GLU A C 1
ATOM 633 O O . GLU A 1 75 ? 5.926 -16.453 -23.266 1 76.19 75 GLU A O 1
ATOM 638 N N . VAL A 1 76 ? 7.531 -15.984 -24.797 1 81.75 76 VAL A N 1
ATOM 639 C CA . VAL A 1 76 ? 8.578 -16.062 -23.781 1 81.75 76 VAL A CA 1
ATOM 640 C C . VAL A 1 76 ? 8.453 -14.875 -22.828 1 81.75 76 VAL A C 1
ATOM 642 O O . VAL A 1 76 ? 8.461 -13.719 -23.25 1 81.75 76 VAL A O 1
ATOM 645 N N . PHE A 1 77 ? 8.172 -15.242 -21.609 1 87.75 77 PHE A N 1
ATOM 646 C CA . PHE A 1 77 ? 8.078 -14.25 -20.547 1 87.75 77 PHE A CA 1
ATOM 647 C C . PHE A 1 77 ? 9.461 -13.836 -20.062 1 87.75 77 PHE A C 1
ATOM 649 O O . PHE A 1 77 ? 10.289 -14.688 -19.719 1 87.75 77 PHE A O 1
ATOM 656 N N . GLU A 1 78 ? 9.672 -12.531 -20.094 1 91.44 78 GLU A N 1
ATOM 657 C CA . GLU A 1 78 ? 10.922 -12.016 -19.547 1 91.44 78 GLU A CA 1
ATOM 658 C C . GLU A 1 78 ? 10.758 -11.594 -18.094 1 91.44 78 GLU A C 1
ATOM 660 O O . GLU A 1 78 ? 9.961 -10.695 -17.781 1 91.44 78 GLU A O 1
ATOM 665 N N . GLN A 1 79 ? 11.461 -12.211 -17.219 1 95.44 79 GLN A N 1
ATOM 666 C CA . GLN A 1 79 ? 11.438 -11.922 -15.789 1 95.44 79 GLN A CA 1
ATOM 667 C C . GLN A 1 79 ? 11.789 -10.469 -15.508 1 95.44 79 GLN A C 1
ATOM 669 O O . GLN A 1 79 ? 12.703 -9.914 -16.125 1 95.44 79 GLN A O 1
ATOM 674 N N . PHE A 1 80 ? 11.086 -9.906 -14.602 1 96.94 80 PHE A N 1
ATOM 675 C CA . PHE A 1 80 ? 11.406 -8.547 -14.203 1 96.94 80 PHE A CA 1
ATOM 676 C C . PHE A 1 80 ? 12.648 -8.516 -13.32 1 96.94 80 PHE A C 1
ATOM 678 O O . PHE A 1 80 ? 12.859 -9.422 -12.508 1 96.94 80 PHE A O 1
ATOM 685 N N . HIS A 1 81 ? 13.43 -7.5 -13.516 1 97.44 81 HIS A N 1
ATOM 686 C CA . HIS A 1 81 ? 14.648 -7.273 -12.742 1 97.44 81 HIS A CA 1
ATOM 687 C C . HIS A 1 81 ? 15.031 -5.797 -12.734 1 97.44 81 HIS A C 1
ATOM 689 O O . HIS A 1 81 ? 14.266 -4.953 -13.203 1 97.44 81 HIS A O 1
ATOM 695 N N . GLU A 1 82 ? 16.141 -5.469 -12.164 1 96.38 82 GLU A N 1
ATOM 696 C CA . GLU A 1 82 ? 16.531 -4.086 -11.914 1 96.38 82 GLU A CA 1
ATOM 697 C C . GLU A 1 82 ? 16.594 -3.285 -13.211 1 96.38 82 GLU A C 1
ATOM 699 O O . GLU A 1 82 ? 16.406 -2.066 -13.203 1 96.38 82 GLU A O 1
ATOM 704 N N . LYS A 1 83 ? 16.844 -3.879 -14.359 1 96.12 83 LYS A N 1
ATOM 705 C CA . LYS A 1 83 ? 16.938 -3.193 -15.648 1 96.12 83 LYS A CA 1
ATOM 706 C C . LYS A 1 83 ? 15.656 -3.363 -16.453 1 96.12 83 LYS A C 1
ATOM 708 O O . LYS A 1 83 ? 15.57 -2.887 -17.594 1 96.12 83 LYS A O 1
ATOM 713 N N . HIS A 1 84 ? 14.781 -4.086 -16.062 1 95.56 84 HIS A N 1
ATOM 714 C CA . HIS A 1 84 ? 13.461 -4.352 -16.609 1 95.56 84 HIS A CA 1
ATOM 715 C C . HIS A 1 84 ? 12.398 -4.34 -15.508 1 95.56 84 HIS A C 1
ATOM 717 O O . HIS A 1 84 ? 11.93 -5.395 -15.078 1 95.56 84 HIS A O 1
ATOM 723 N N . ARG A 1 85 ? 11.953 -3.16 -15.188 1 97.25 85 ARG A N 1
ATOM 724 C CA . ARG A 1 85 ? 11.203 -2.961 -13.945 1 97.25 85 ARG A CA 1
ATOM 725 C C . ARG A 1 85 ? 9.703 -3 -14.211 1 97.25 85 ARG A C 1
ATOM 727 O O . ARG A 1 85 ? 9.266 -3.057 -15.359 1 97.25 85 ARG A O 1
ATOM 734 N N . CYS A 1 86 ? 8.922 -3.023 -13.133 1 97.81 86 CYS A N 1
ATOM 735 C CA . CYS A 1 86 ? 7.473 -3.092 -13.266 1 97.81 86 CYS A CA 1
ATOM 736 C C . CYS A 1 86 ? 6.785 -2.322 -12.148 1 97.81 86 CYS A C 1
ATOM 738 O O . CYS A 1 86 ? 7.434 -1.889 -11.195 1 97.81 86 CYS A O 1
ATOM 740 N N . ASP A 1 87 ? 5.551 -2.037 -12.328 1 98 87 ASP A N 1
ATOM 741 C CA . ASP A 1 87 ? 4.605 -1.606 -11.305 1 98 87 ASP A CA 1
ATOM 742 C C . ASP A 1 87 ? 3.596 -2.709 -10.984 1 98 87 ASP A C 1
ATOM 744 O O . ASP A 1 87 ? 3.236 -3.498 -11.867 1 98 87 ASP A O 1
ATOM 748 N N . VAL A 1 88 ? 3.203 -2.74 -9.742 1 98.38 88 VAL A N 1
ATOM 749 C CA . VAL A 1 88 ? 2.207 -3.727 -9.336 1 98.38 88 VAL A CA 1
ATOM 750 C C . VAL A 1 88 ? 0.954 -3.02 -8.828 1 98.38 88 VAL A C 1
ATOM 752 O O . VAL A 1 88 ? 1.031 -2.164 -7.945 1 98.38 88 VAL A O 1
ATOM 755 N N . PHE A 1 89 ? -0.149 -3.34 -9.344 1 98.56 89 PHE A N 1
ATOM 756 C CA . PHE A 1 89 ? -1.45 -2.836 -8.914 1 98.56 89 PHE A CA 1
ATOM 757 C C . PHE A 1 89 ? -2.248 -3.926 -8.211 1 98.56 89 PHE A C 1
ATOM 759 O O . PHE A 1 89 ? -2.557 -4.961 -8.805 1 98.56 89 PHE A O 1
ATOM 766 N N . VAL A 1 90 ? -2.529 -3.695 -6.938 1 98.69 90 VAL A N 1
ATOM 767 C CA . VAL A 1 90 ? -3.377 -4.59 -6.152 1 98.69 90 VAL A CA 1
ATOM 768 C C . VAL A 1 90 ? -4.82 -4.09 -6.18 1 98.69 90 VAL A C 1
ATOM 770 O O . VAL A 1 90 ? -5.121 -3.016 -5.652 1 98.69 90 VAL A O 1
ATOM 773 N N . VAL A 1 91 ? -5.672 -4.863 -6.75 1 98.75 91 VAL A N 1
ATOM 774 C CA . VAL A 1 91 ? -7.078 -4.492 -6.848 1 98.75 91 VAL A CA 1
ATOM 775 C C . VAL A 1 91 ? -7.93 -5.461 -6.031 1 98.75 91 VAL A C 1
ATOM 777 O O . VAL A 1 91 ? -7.863 -6.676 -6.234 1 98.75 91 VAL A O 1
ATOM 780 N N . ILE A 1 92 ? -8.734 -4.953 -5.145 1 98.56 92 ILE A N 1
ATOM 781 C CA . ILE A 1 92 ? -9.484 -5.77 -4.203 1 98.56 92 ILE A CA 1
ATOM 782 C C . ILE A 1 92 ? -10.977 -5.676 -4.52 1 98.56 92 ILE A C 1
ATOM 784 O O . ILE A 1 92 ? -11.508 -4.578 -4.703 1 98.56 92 ILE A O 1
ATOM 788 N N . TYR A 1 93 ? -11.648 -6.816 -4.582 1 98.5 93 TYR A N 1
ATOM 789 C CA . TYR A 1 93 ? -13.086 -6.941 -4.816 1 98.5 93 TYR A CA 1
ATOM 790 C C . TYR A 1 93 ? -13.766 -7.656 -3.658 1 98.5 93 TYR A C 1
ATOM 792 O O . TYR A 1 93 ? -13.789 -8.891 -3.609 1 98.5 93 TYR A O 1
ATOM 800 N N . PRO A 1 94 ? -14.344 -6.918 -2.732 1 97.62 94 PRO A N 1
ATOM 801 C CA . PRO A 1 94 ? -15.078 -7.555 -1.64 1 97.62 94 PRO A CA 1
ATOM 802 C C . PRO A 1 94 ? -16.406 -8.156 -2.094 1 97.62 94 PRO A C 1
ATOM 804 O O . PRO A 1 94 ? -16.906 -7.812 -3.17 1 97.62 94 PRO A O 1
ATOM 807 N N . PRO A 1 95 ? -16.953 -9.086 -1.293 1 97.06 95 PRO A N 1
ATOM 808 C CA . PRO A 1 95 ? -18.203 -9.734 -1.655 1 97.06 95 PRO A CA 1
ATOM 809 C C . PRO A 1 95 ? -19.422 -8.812 -1.491 1 97.06 95 PRO A C 1
ATOM 811 O O . PRO A 1 95 ? -20.422 -8.992 -2.174 1 97.06 95 PRO A O 1
ATOM 814 N N . LYS A 1 96 ? -19.312 -7.84 -0.524 1 96.19 96 LYS A N 1
ATOM 815 C CA . LYS A 1 96 ? -20.406 -6.914 -0.245 1 96.19 96 LYS A CA 1
ATOM 816 C C . LYS A 1 96 ? -19.906 -5.48 -0.12 1 96.19 96 LYS A C 1
ATOM 818 O O . LYS A 1 96 ? -18.703 -5.254 0.016 1 96.19 96 LYS A O 1
ATOM 823 N N . ARG A 1 97 ? -20.891 -4.684 -0.242 1 95.12 97 ARG A N 1
ATOM 824 C CA . ARG A 1 97 ? -20.531 -3.271 -0.156 1 95.12 97 ARG A CA 1
ATOM 825 C C . ARG A 1 97 ? -20.344 -2.842 1.296 1 95.12 97 ARG A C 1
ATOM 827 O O . ARG A 1 97 ? -21.25 -3.002 2.117 1 95.12 97 ARG A O 1
ATOM 834 N N . PHE A 1 98 ? -19.234 -2.375 1.615 1 94.94 98 PHE A N 1
ATOM 835 C CA . PHE A 1 98 ? -18.922 -1.722 2.883 1 94.94 98 PHE A CA 1
ATOM 836 C C . PHE A 1 98 ? -17.688 -0.841 2.752 1 94.94 98 PHE A C 1
ATOM 838 O O . PHE A 1 98 ? -16.906 -1.005 1.82 1 94.94 98 PHE A O 1
ATOM 845 N N . LYS A 1 99 ? -17.547 0.071 3.609 1 94.88 99 LYS A N 1
ATOM 846 C CA . LYS A 1 99 ? -16.391 0.969 3.578 1 94.88 99 LYS A CA 1
ATOM 847 C C . LYS A 1 99 ? -15.148 0.285 4.137 1 94.88 99 LYS A C 1
ATOM 849 O O . LYS A 1 99 ? -15.219 -0.401 5.16 1 94.88 99 LYS A O 1
ATOM 854 N N . TYR A 1 100 ? -14.109 0.429 3.434 1 95.25 100 TYR A N 1
ATOM 855 C CA . TYR A 1 100 ? -12.82 -0.079 3.9 1 95.25 100 TYR A CA 1
ATOM 856 C C . TYR A 1 100 ? -11.672 0.629 3.199 1 95.25 100 TYR A C 1
ATOM 858 O O . TYR A 1 100 ? -11.883 1.401 2.262 1 95.25 100 TYR A O 1
ATOM 866 N N . ASP A 1 101 ? -10.477 0.409 3.689 1 95.44 101 ASP A N 1
ATOM 867 C CA . ASP A 1 101 ? -9.25 0.922 3.1 1 95.44 101 ASP A CA 1
ATOM 868 C C . ASP A 1 101 ? -8.477 -0.187 2.385 1 95.44 101 ASP A C 1
ATOM 870 O O . ASP A 1 101 ? -7.895 -1.06 3.031 1 95.44 101 ASP A O 1
ATOM 874 N N . PRO A 1 102 ? -8.375 -0.093 1.129 1 97.12 102 PRO A N 1
ATOM 875 C CA . PRO A 1 102 ? -7.758 -1.199 0.396 1 97.12 102 PRO A CA 1
ATOM 876 C C . PRO A 1 102 ? -6.352 -1.521 0.892 1 97.12 102 PRO A C 1
ATOM 878 O O . PRO A 1 102 ? -5.988 -2.693 1.018 1 97.12 102 PRO A O 1
ATOM 881 N N . PRO A 1 103 ? -5.488 -0.527 1.272 1 96.44 103 PRO A N 1
ATOM 882 C CA . PRO A 1 103 ? -4.141 -0.867 1.737 1 96.44 103 PRO A CA 1
ATOM 883 C C . PRO A 1 103 ? -4.152 -1.694 3.02 1 96.44 103 PRO A C 1
ATOM 885 O O . PRO A 1 103 ? -3.127 -2.273 3.395 1 96.44 103 PRO A O 1
ATOM 888 N N . ASN A 1 104 ? -5.348 -1.728 3.617 1 95.06 104 ASN A N 1
ATOM 889 C CA . ASN A 1 104 ? -5.477 -2.521 4.836 1 95.06 104 ASN A CA 1
ATOM 890 C C . ASN A 1 104 ? -5.203 -4 4.57 1 95.06 104 ASN A C 1
ATOM 892 O O . ASN A 1 104 ? -4.918 -4.758 5.496 1 95.06 104 ASN A O 1
ATOM 896 N N . TYR A 1 105 ? -5.234 -4.383 3.377 1 96.31 105 TYR A N 1
ATOM 897 C CA . TYR A 1 105 ? -5.027 -5.781 3.014 1 96.31 105 TYR A CA 1
ATOM 898 C C . TYR A 1 105 ? -3.627 -5.996 2.453 1 96.31 105 TYR A C 1
ATOM 900 O O . TYR A 1 105 ? -3.375 -6.977 1.75 1 96.31 105 TYR A O 1
ATOM 908 N N . GLU A 1 106 ? -2.729 -5.102 2.789 1 96.5 106 GLU A N 1
ATOM 909 C CA . GLU A 1 106 ? -1.327 -5.238 2.406 1 96.5 106 GLU A CA 1
ATOM 910 C C . GLU A 1 106 ? -0.76 -6.582 2.854 1 96.5 106 GLU A C 1
ATOM 912 O O . GLU A 1 106 ? -0.025 -7.23 2.105 1 96.5 106 GLU A O 1
ATOM 917 N N . PRO A 1 107 ? -1.1 -7.145 4.016 1 95.25 107 PRO A N 1
ATOM 918 C CA . PRO A 1 107 ? -0.562 -8.453 4.398 1 95.25 107 PRO A CA 1
ATOM 919 C C . PRO A 1 107 ? -0.938 -9.555 3.41 1 95.25 107 PRO A C 1
ATOM 921 O O . PRO A 1 107 ? -0.114 -10.422 3.102 1 95.25 107 PRO A O 1
ATOM 924 N N . THR A 1 108 ? -2.139 -9.516 2.936 1 97.44 108 THR A N 1
ATOM 925 C CA . THR A 1 108 ? -2.564 -10.477 1.922 1 97.44 108 THR A CA 1
ATOM 926 C C . THR A 1 108 ? -1.771 -10.289 0.632 1 97.44 108 THR A C 1
ATOM 928 O O . THR A 1 108 ? -1.23 -11.25 0.083 1 97.44 108 THR A O 1
ATOM 931 N N . SER A 1 109 ? -1.717 -9.062 0.213 1 97.38 109 SER A N 1
ATOM 932 C CA . SER A 1 109 ? -1.009 -8.789 -1.032 1 97.38 109 SER A CA 1
ATOM 933 C C . SER A 1 109 ? 0.469 -9.148 -0.919 1 97.38 109 SER A C 1
ATOM 935 O O . SER A 1 109 ? 1.073 -9.625 -1.882 1 97.38 109 SER A O 1
ATOM 937 N N . LYS A 1 110 ? 0.971 -8.859 0.211 1 96.62 110 LYS A N 1
ATOM 938 C CA . LYS A 1 110 ? 2.379 -9.188 0.418 1 96.62 110 LYS A CA 1
ATOM 939 C C . LYS A 1 110 ? 2.625 -10.688 0.239 1 96.62 110 LYS A C 1
ATOM 941 O O . LYS A 1 110 ? 3.59 -11.086 -0.418 1 96.62 110 LYS A O 1
ATOM 946 N N . ALA A 1 111 ? 1.8 -11.469 0.845 1 97.75 111 ALA A N 1
ATOM 947 C CA . ALA A 1 111 ? 1.932 -12.914 0.725 1 97.75 111 ALA A CA 1
ATOM 948 C C . ALA A 1 111 ? 1.838 -13.359 -0.733 1 97.75 111 ALA A C 1
ATOM 950 O O . ALA A 1 111 ? 2.605 -14.211 -1.18 1 97.75 111 ALA A O 1
ATOM 951 N N . LEU A 1 112 ? 0.907 -12.797 -1.453 1 98.69 112 LEU A N 1
ATOM 952 C CA . LEU A 1 112 ? 0.733 -13.133 -2.863 1 98.69 112 LEU A CA 1
ATOM 953 C C . LEU A 1 112 ? 1.959 -12.719 -3.672 1 98.69 112 LEU A C 1
ATOM 955 O O . LEU A 1 112 ? 2.42 -13.477 -4.531 1 98.69 112 LEU A O 1
ATOM 959 N N . ILE A 1 113 ? 2.475 -11.578 -3.408 1 98.5 113 ILE A N 1
ATOM 960 C CA . ILE A 1 113 ? 3.652 -11.062 -4.098 1 98.5 113 ILE A CA 1
ATOM 961 C C . ILE A 1 113 ? 4.852 -11.961 -3.809 1 98.5 113 ILE A C 1
ATOM 963 O O . ILE A 1 113 ? 5.637 -12.266 -4.707 1 98.5 113 ILE A O 1
ATOM 967 N N . ASP A 1 114 ? 4.965 -12.391 -2.574 1 98.06 114 ASP A N 1
ATOM 968 C CA . ASP A 1 114 ? 6.008 -13.352 -2.227 1 98.06 114 ASP A CA 1
ATOM 969 C C . ASP A 1 114 ? 5.887 -14.617 -3.064 1 98.06 114 ASP A C 1
ATOM 971 O O . ASP A 1 114 ? 6.895 -15.18 -3.5 1 98.06 114 ASP A O 1
ATOM 975 N N . GLY A 1 115 ? 4.691 -15.078 -3.252 1 98.69 115 GLY A N 1
ATOM 976 C CA . GLY A 1 115 ? 4.457 -16.234 -4.094 1 98.69 115 GLY A CA 1
ATOM 977 C C . GLY A 1 115 ? 4.871 -16.031 -5.535 1 98.69 115 GLY A C 1
ATOM 978 O O . GLY A 1 115 ? 5.453 -16.922 -6.16 1 98.69 115 GLY A O 1
ATOM 979 N N . LEU A 1 116 ? 4.555 -14.898 -6.059 1 98.44 116 LEU A N 1
ATOM 980 C CA . LEU A 1 116 ? 4.961 -14.57 -7.418 1 98.44 116 LEU A CA 1
ATOM 981 C C . LEU A 1 116 ? 6.48 -14.523 -7.535 1 98.44 116 LEU A C 1
ATOM 983 O O . LEU A 1 116 ? 7.039 -14.891 -8.578 1 98.44 116 LEU A O 1
ATOM 987 N N . THR A 1 117 ? 7.125 -14.047 -6.465 1 98.38 117 THR A N 1
ATOM 988 C CA . THR A 1 117 ? 8.586 -14.078 -6.426 1 98.38 117 THR A CA 1
ATOM 989 C C . THR A 1 117 ? 9.102 -15.508 -6.52 1 98.38 117 THR A C 1
ATOM 991 O O . THR A 1 117 ? 10.016 -15.789 -7.297 1 98.38 117 THR A O 1
ATOM 994 N N . ASP A 1 118 ? 8.508 -16.391 -5.73 1 98.31 118 ASP A N 1
ATOM 995 C CA . ASP A 1 118 ? 8.891 -17.797 -5.73 1 98.31 118 ASP A CA 1
ATOM 996 C C . ASP A 1 118 ? 8.75 -18.406 -7.125 1 98.31 118 ASP A C 1
ATOM 998 O O . ASP A 1 118 ? 9.531 -19.266 -7.512 1 98.31 118 ASP A O 1
ATOM 1002 N N . ALA A 1 119 ? 7.773 -17.953 -7.887 1 97.94 119 ALA A N 1
ATOM 1003 C CA . ALA A 1 119 ? 7.48 -18.5 -9.211 1 97.94 119 ALA A CA 1
ATOM 1004 C C . ALA A 1 119 ? 8.414 -17.906 -10.266 1 97.94 119 ALA A C 1
ATOM 1006 O O . ALA A 1 119 ? 8.422 -18.359 -11.414 1 97.94 119 ALA A O 1
ATOM 1007 N N . GLY A 1 120 ? 9.086 -16.781 -9.891 1 96.94 120 GLY A N 1
ATOM 1008 C CA . GLY A 1 120 ? 10.055 -16.219 -10.812 1 96.94 120 GLY A CA 1
ATOM 1009 C C . GLY A 1 120 ? 9.484 -15.109 -11.68 1 96.94 120 GLY A C 1
ATOM 1010 O O . GLY A 1 120 ? 10 -14.844 -12.766 1 96.94 120 GLY A O 1
ATOM 1011 N N . ILE A 1 121 ? 8.422 -14.508 -11.305 1 97.62 121 ILE A N 1
ATOM 1012 C CA . ILE A 1 121 ? 7.883 -13.375 -12.039 1 97.62 121 ILE A CA 1
ATOM 1013 C C . ILE A 1 121 ? 8.883 -12.219 -12.008 1 97.62 121 ILE A C 1
ATOM 1015 O O . ILE A 1 121 ? 9.047 -11.5 -13 1 97.62 121 ILE A O 1
ATOM 1019 N N . TRP A 1 122 ? 9.562 -12 -10.984 1 97.75 122 TRP A N 1
ATOM 1020 C CA . TRP A 1 122 ? 10.703 -11.117 -10.797 1 97.75 122 TRP A CA 1
ATOM 1021 C C . TRP A 1 122 ? 11.789 -11.805 -9.977 1 97.75 122 TRP A C 1
ATOM 1023 O O . TRP A 1 122 ? 11.523 -12.766 -9.258 1 97.75 122 TRP A O 1
ATOM 1033 N N . ASN A 1 123 ? 13.023 -11.312 -10.148 1 97.56 123 ASN A N 1
ATOM 1034 C CA . ASN A 1 123 ? 14.133 -11.898 -9.414 1 97.56 123 ASN A CA 1
ATOM 1035 C C . ASN A 1 123 ? 14.125 -11.477 -7.945 1 97.56 123 ASN A C 1
ATOM 1037 O O . ASN A 1 123 ? 14.656 -12.18 -7.086 1 97.56 123 ASN A O 1
ATOM 1041 N N . ASP A 1 124 ? 13.547 -10.266 -7.723 1 97.25 124 ASP A N 1
ATOM 1042 C CA . ASP A 1 124 ? 13.391 -9.703 -6.383 1 97.25 124 ASP A CA 1
ATOM 1043 C C . ASP A 1 124 ? 12.203 -8.75 -6.324 1 97.25 124 ASP A C 1
ATOM 1045 O O . ASP A 1 124 ? 11.875 -8.094 -7.316 1 97.25 124 ASP A O 1
ATOM 1049 N N . ASP A 1 125 ? 11.555 -8.672 -5.145 1 97.06 125 ASP A N 1
A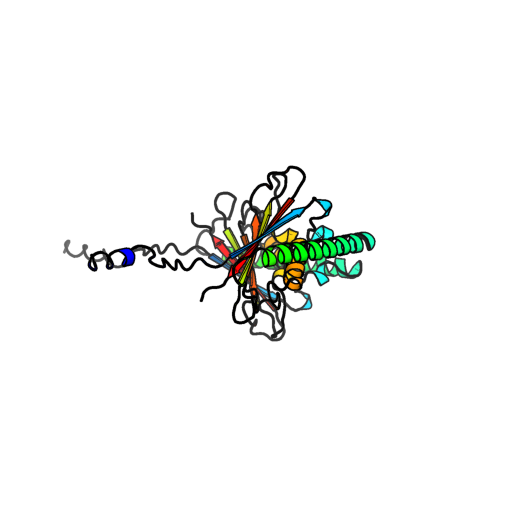TOM 1050 C CA . ASP A 1 125 ? 10.352 -7.848 -5.098 1 97.06 125 ASP A CA 1
ATOM 1051 C C . ASP A 1 125 ? 10.625 -6.512 -4.406 1 97.06 125 ASP A C 1
ATOM 1053 O O . ASP A 1 125 ? 9.695 -5.844 -3.949 1 97.06 125 ASP A O 1
ATOM 1057 N N . ASN A 1 126 ? 11.906 -6.125 -4.316 1 97.19 126 ASN A N 1
ATOM 1058 C CA . ASN A 1 126 ? 12.234 -4.852 -3.684 1 97.19 126 ASN A CA 1
ATOM 1059 C C . ASN A 1 126 ? 12 -3.68 -4.633 1 97.19 126 ASN A C 1
ATOM 1061 O O . ASN A 1 126 ? 11.625 -3.877 -5.789 1 97.19 126 ASN A O 1
ATOM 1065 N N . TYR A 1 127 ? 12.266 -2.441 -4.191 1 97.5 127 TYR A N 1
ATOM 1066 C CA . TYR A 1 127 ? 11.891 -1.233 -4.914 1 97.5 127 TYR A CA 1
ATOM 1067 C C . TYR A 1 127 ? 12.758 -1.051 -6.156 1 97.5 127 TYR A C 1
ATOM 1069 O O . TYR A 1 127 ? 12.406 -0.278 -7.055 1 97.5 127 TYR A O 1
ATOM 1077 N N . ASN A 1 128 ? 13.906 -1.734 -6.262 1 97.25 128 ASN A N 1
ATOM 1078 C CA . ASN A 1 128 ? 14.734 -1.636 -7.461 1 97.25 128 ASN A CA 1
ATOM 1079 C C . ASN A 1 128 ? 14.086 -2.346 -8.648 1 97.25 128 ASN A C 1
ATOM 1081 O O . ASN A 1 128 ? 14.422 -2.072 -9.797 1 97.25 128 ASN A O 1
ATOM 1085 N N . VAL A 1 129 ? 13.195 -3.262 -8.336 1 98.12 129 VAL A N 1
ATOM 1086 C CA . VAL A 1 129 ? 12.539 -4.059 -9.359 1 98.12 129 VAL A CA 1
ATOM 1087 C C . VAL A 1 129 ? 11.086 -3.613 -9.508 1 98.12 129 VAL A C 1
ATOM 1089 O O . VAL A 1 129 ? 10.625 -3.312 -10.609 1 98.12 129 VAL A O 1
ATOM 1092 N N . ILE A 1 130 ? 10.367 -3.541 -8.383 1 98.12 130 ILE A N 1
ATOM 1093 C CA . ILE A 1 130 ? 9.008 -3.021 -8.352 1 98.12 130 ILE A CA 1
ATOM 1094 C C . ILE A 1 130 ? 9.031 -1.546 -7.953 1 98.12 130 ILE A C 1
ATOM 1096 O O . ILE A 1 130 ? 9.211 -1.215 -6.781 1 98.12 130 ILE A O 1
ATOM 1100 N N . ARG A 1 131 ? 8.836 -0.738 -8.883 1 97.5 131 ARG A N 1
ATOM 1101 C CA . ARG A 1 131 ? 8.922 0.697 -8.633 1 97.5 131 ARG A CA 1
ATOM 1102 C C . ARG A 1 131 ? 7.789 1.162 -7.719 1 97.5 131 ARG A C 1
ATOM 1104 O O . ARG A 1 131 ? 8.008 1.974 -6.816 1 97.5 131 ARG A O 1
ATOM 1111 N N . ARG A 1 132 ? 6.617 0.665 -7.992 1 98.06 132 ARG A N 1
ATOM 1112 C CA . ARG A 1 132 ? 5.434 1.147 -7.289 1 98.06 132 ARG A CA 1
ATOM 1113 C C . ARG A 1 132 ? 4.43 0.021 -7.07 1 98.06 132 ARG A C 1
ATOM 1115 O O . ARG A 1 132 ? 4.219 -0.81 -7.957 1 98.06 132 ARG A O 1
ATOM 1122 N N . THR A 1 133 ? 3.941 -0.054 -5.906 1 98.38 133 THR A N 1
ATOM 1123 C CA . THR A 1 133 ? 2.799 -0.903 -5.59 1 98.38 133 THR A CA 1
ATOM 1124 C C . THR A 1 133 ? 1.593 -0.06 -5.188 1 98.38 133 THR A C 1
ATOM 1126 O O . THR A 1 133 ? 1.709 0.836 -4.348 1 98.38 133 THR A O 1
ATOM 1129 N N . SER A 1 134 ? 0.456 -0.3 -5.785 1 98.5 134 SER A N 1
ATOM 1130 C CA . SER A 1 134 ? -0.73 0.484 -5.461 1 98.5 134 SER A CA 1
ATOM 1131 C C . SER A 1 134 ? -1.898 -0.416 -5.074 1 98.5 134 SER A C 1
ATOM 1133 O O . SER A 1 134 ? -1.921 -1.598 -5.422 1 98.5 134 SER A O 1
ATOM 1135 N N . PHE A 1 135 ? -2.789 0.148 -4.309 1 98.62 135 PHE A N 1
ATOM 1136 C CA . PHE A 1 135 ? -3.992 -0.523 -3.828 1 98.62 135 PHE A CA 1
ATOM 1137 C C . PHE A 1 135 ? -5.242 0.239 -4.254 1 98.62 135 PHE A C 1
ATOM 1139 O O . PHE A 1 135 ? -5.309 1.462 -4.113 1 98.62 135 PHE A O 1
ATOM 1146 N N . GLU A 1 136 ? -6.199 -0.495 -4.746 1 98.25 136 GLU A N 1
ATOM 1147 C CA . GLU A 1 136 ? -7.457 0.149 -5.125 1 98.25 136 GLU A CA 1
ATOM 1148 C C . GLU A 1 136 ? -8.633 -0.818 -5.004 1 98.25 136 GLU A C 1
ATOM 1150 O O . GLU A 1 136 ? -8.438 -2.035 -4.973 1 98.25 136 GLU A O 1
ATOM 1155 N N . HIS A 1 137 ? -9.797 -0.225 -4.852 1 98.44 137 HIS A N 1
ATOM 1156 C CA . HIS A 1 137 ? -11.055 -0.96 -4.859 1 98.44 137 HIS A CA 1
ATOM 1157 C C . HIS A 1 137 ? -11.523 -1.229 -6.285 1 98.44 137 HIS A C 1
ATOM 1159 O O . HIS A 1 137 ? -11.617 -0.306 -7.098 1 98.44 137 HIS A O 1
ATOM 1165 N N . GLY A 1 138 ? -11.844 -2.48 -6.629 1 97.94 138 GLY A N 1
ATOM 1166 C CA . GLY A 1 138 ? -12.188 -2.846 -7.992 1 97.94 138 GLY A CA 1
ATOM 1167 C C . GLY A 1 138 ? -13.68 -3.062 -8.188 1 97.94 138 GLY A C 1
ATOM 1168 O O . GLY A 1 138 ? -14.117 -3.402 -9.289 1 97.94 138 GLY A O 1
ATOM 1169 N N . GLY A 1 139 ? -14.422 -2.857 -7.18 1 97.44 139 GLY A N 1
ATOM 1170 C CA . GLY A 1 139 ? -15.836 -3.195 -7.203 1 97.44 139 GLY A CA 1
ATOM 1171 C C . GLY A 1 139 ? -16.156 -4.449 -6.414 1 97.44 139 GLY A C 1
ATOM 1172 O O . GLY A 1 139 ? -15.438 -4.809 -5.484 1 97.44 139 GLY A O 1
ATOM 1173 N N . LEU A 1 140 ? -17.297 -5 -6.758 1 97.31 140 LEU A N 1
ATOM 1174 C CA . LEU A 1 140 ? -17.703 -6.223 -6.078 1 97.31 140 LEU A CA 1
ATOM 1175 C C . LEU A 1 140 ? -17.156 -7.453 -6.793 1 97.31 140 LEU A C 1
ATOM 1177 O O . LEU A 1 140 ? -17 -7.449 -8.016 1 97.31 140 LEU A O 1
ATOM 1181 N N . SER A 1 141 ? -16.875 -8.531 -6.035 1 97.19 141 SER A N 1
ATOM 1182 C CA . SER A 1 141 ? -16.281 -9.742 -6.59 1 97.19 141 SER A CA 1
ATOM 1183 C C . SER A 1 141 ? -17.266 -10.492 -7.465 1 97.19 141 SER A C 1
ATOM 1185 O O . SER A 1 141 ? -16.875 -11.312 -8.297 1 97.19 141 SER A O 1
ATOM 1187 N N . GLY A 1 142 ? -18.547 -10.266 -7.348 1 94.5 142 GLY A N 1
ATOM 1188 C CA . GLY A 1 142 ? -19.578 -11 -8.07 1 94.5 142 GLY A CA 1
ATOM 1189 C C . GLY A 1 142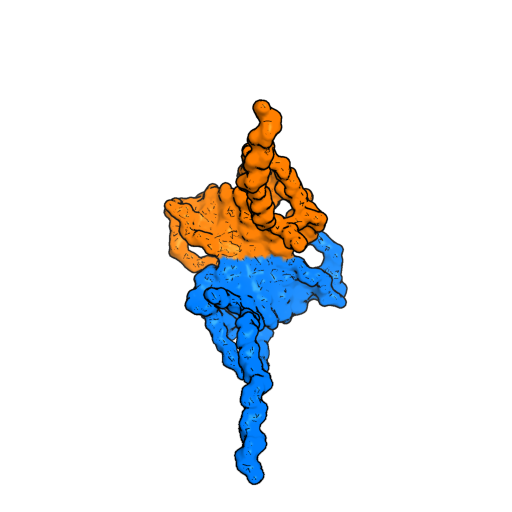 ? -20.062 -12.227 -7.324 1 94.5 142 GLY A C 1
ATOM 1190 O O . GLY A 1 142 ? -21.062 -12.844 -7.711 1 94.5 142 GLY A O 1
ATOM 1191 N N . ASP A 1 143 ? -19.328 -12.695 -6.301 1 93.5 143 ASP A N 1
ATOM 1192 C CA . ASP A 1 143 ? -19.688 -13.797 -5.414 1 93.5 143 ASP A CA 1
ATOM 1193 C C . ASP A 1 143 ? -19.859 -13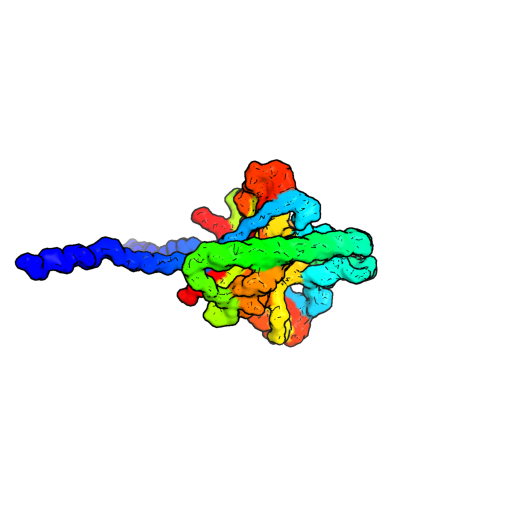.32 -3.975 1 93.5 143 ASP A C 1
ATOM 1195 O O . ASP A 1 143 ? -18.938 -12.719 -3.404 1 93.5 143 ASP A O 1
ATOM 1199 N N . THR A 1 144 ? -20.984 -13.547 -3.307 1 92 144 THR A N 1
ATOM 1200 C CA . THR A 1 144 ? -21.328 -12.969 -2.012 1 92 144 THR A CA 1
ATOM 1201 C C . THR A 1 144 ? -20.484 -13.594 -0.903 1 92 144 THR A C 1
ATOM 1203 O O . THR A 1 144 ? -20.484 -13.102 0.228 1 92 144 THR A O 1
ATOM 1206 N N . LYS A 1 145 ? -19.766 -14.594 -1.213 1 93.75 145 LYS A N 1
ATOM 1207 C CA . LYS A 1 145 ? -19.016 -15.273 -0.158 1 93.75 145 LYS A CA 1
ATOM 1208 C C . LYS A 1 145 ? -17.5 -15.141 -0.388 1 93.75 145 LYS A C 1
ATOM 1210 O O . LYS A 1 145 ? -16.703 -15.484 0.489 1 93.75 145 LYS A O 1
ATOM 1215 N N . THR A 1 146 ? -17.156 -14.672 -1.507 1 96.75 146 THR A N 1
ATOM 1216 C CA . THR A 1 146 ? -15.742 -14.773 -1.875 1 96.75 146 THR A CA 1
ATOM 1217 C C . THR A 1 146 ? -15.172 -13.398 -2.225 1 96.75 146 THR A C 1
ATOM 1219 O O . THR A 1 146 ? -15.836 -12.602 -2.889 1 96.75 146 THR A O 1
ATOM 1222 N N . TRP A 1 147 ? -14.023 -13.203 -1.696 1 97.81 147 TRP A N 1
ATOM 1223 C CA . TRP A 1 147 ? -13.227 -12.047 -2.1 1 97.81 147 TRP A CA 1
ATOM 1224 C C . TRP A 1 147 ? -12.438 -12.352 -3.369 1 97.81 147 TRP A C 1
ATOM 1226 O O . TRP A 1 147 ? -12.039 -13.492 -3.605 1 97.81 147 TRP A O 1
ATOM 1236 N N . LYS A 1 148 ? -12.328 -11.352 -4.16 1 98.31 148 LYS A N 1
ATOM 1237 C CA . LYS A 1 148 ? -11.422 -11.445 -5.305 1 98.31 148 LYS A CA 1
ATOM 1238 C C . LYS A 1 148 ? -10.281 -10.445 -5.195 1 98.31 148 LYS A C 1
ATOM 1240 O O . LYS A 1 148 ? -10.5 -9.289 -4.816 1 98.31 148 LYS A O 1
ATOM 1245 N N . VAL A 1 149 ? -9.031 -10.875 -5.402 1 98.62 149 VAL A N 1
ATOM 1246 C CA . VAL A 1 149 ? -7.859 -10.016 -5.484 1 98.62 149 VAL A CA 1
ATOM 1247 C C . VAL A 1 149 ? -7.203 -10.172 -6.855 1 98.62 149 VAL A C 1
ATOM 1249 O O . VAL A 1 149 ? -6.934 -11.289 -7.301 1 98.62 149 VAL A O 1
ATOM 1252 N N . GLU A 1 150 ? -7.008 -9.07 -7.5 1 98.5 150 GLU A N 1
ATOM 1253 C CA . GLU A 1 150 ? -6.254 -9.055 -8.75 1 98.5 150 GLU A CA 1
ATOM 1254 C C . GLU A 1 150 ? -4.895 -8.383 -8.562 1 98.5 150 GLU A C 1
ATOM 1256 O O . GLU A 1 150 ? -4.801 -7.312 -7.961 1 98.5 150 GLU A O 1
ATOM 1261 N N . LEU A 1 151 ? -3.852 -9.016 -8.961 1 98.5 151 LEU A N 1
ATOM 1262 C CA . LEU A 1 151 ? -2.537 -8.398 -9.102 1 98.5 151 LEU A CA 1
ATOM 1263 C C . LEU A 1 151 ? -2.213 -8.133 -10.57 1 98.5 151 LEU A C 1
ATOM 1265 O O . LEU A 1 151 ? -2.051 -9.062 -11.352 1 98.5 151 LEU A O 1
ATOM 1269 N N . VAL A 1 152 ? -2.16 -6.859 -10.914 1 97.88 152 VAL A N 1
ATOM 1270 C CA . VAL A 1 152 ? -1.786 -6.453 -12.266 1 97.88 152 VAL A CA 1
ATOM 1271 C C . VAL A 1 152 ? -0.335 -5.977 -12.281 1 97.88 152 VAL A C 1
ATOM 1273 O O . VAL A 1 152 ? 0.018 -5.02 -11.586 1 97.88 152 VAL A O 1
ATOM 1276 N N . VAL A 1 153 ? 0.458 -6.641 -12.992 1 97.5 153 VAL A N 1
ATOM 1277 C CA . VAL A 1 153 ? 1.871 -6.301 -13.125 1 97.5 153 VAL A CA 1
ATOM 1278 C C . VAL A 1 153 ? 2.113 -5.617 -14.469 1 97.5 153 VAL A C 1
ATOM 1280 O O . VAL A 1 153 ? 1.938 -6.23 -15.523 1 97.5 153 VAL A O 1
ATOM 1283 N N . LYS A 1 154 ? 2.537 -4.418 -14.406 1 96.81 154 LYS A N 1
ATOM 1284 C CA . LYS A 1 154 ? 2.715 -3.623 -15.617 1 96.81 154 LYS A CA 1
ATOM 1285 C C . LYS A 1 154 ? 4.184 -3.281 -15.844 1 96.81 154 LYS A C 1
ATOM 1287 O O . LYS A 1 154 ? 4.844 -2.734 -14.953 1 96.81 154 LYS A O 1
ATOM 1292 N N . GLU A 1 155 ? 4.652 -3.58 -17.047 1 95.31 155 GLU A N 1
ATOM 1293 C CA . GLU A 1 155 ? 6.027 -3.25 -17.406 1 95.31 155 GLU A CA 1
ATOM 1294 C C . GLU A 1 155 ? 6.234 -1.739 -17.469 1 95.31 155 GLU A C 1
ATOM 1296 O O . GLU A 1 155 ? 5.375 -1.011 -17.969 1 95.31 155 GLU A O 1
ATOM 1301 N N . LEU A 1 156 ? 7.395 -1.351 -16.891 1 92.44 156 LEU A N 1
ATOM 1302 C CA . LEU A 1 156 ? 7.75 0.058 -17.016 1 92.44 156 LEU A CA 1
ATOM 1303 C C . LEU A 1 156 ? 8.398 0.339 -18.375 1 92.44 156 LEU A C 1
ATOM 1305 O O . LEU A 1 156 ? 9.352 -0.341 -18.766 1 92.44 156 LEU A O 1
ATOM 1309 N N . THR A 1 157 ? 7.762 0.973 -19.312 1 77.44 157 THR A N 1
ATOM 1310 C CA . THR A 1 157 ? 8.367 1.293 -20.594 1 77.44 157 THR A CA 1
ATOM 1311 C C . THR A 1 157 ? 9 2.682 -20.562 1 77.44 157 THR A C 1
ATOM 1313 O O . THR A 1 157 ? 8.453 3.607 -19.953 1 77.44 157 THR A O 1
ATOM 1316 N N . GLU A 1 158 ? 10.383 2.834 -20.453 1 56.72 158 GLU A N 1
ATOM 1317 C CA . GLU A 1 158 ? 11.086 4.113 -20.531 1 56.72 158 GLU A CA 1
ATOM 1318 C C . GLU A 1 158 ? 10.5 5 -21.625 1 56.72 158 GLU A C 1
ATOM 1320 O O . GLU A 1 158 ? 9.945 4.5 -22.609 1 56.72 158 GLU A O 1
ATOM 1325 N N . MET B 1 1 ? -7.484 61.938 -25.688 1 28.03 1 MET B N 1
ATOM 1326 C CA . MET B 1 1 ? -6.801 61.219 -24.625 1 28.03 1 MET B CA 1
ATOM 1327 C C . MET B 1 1 ? -7.391 59.844 -24.438 1 28.03 1 MET B C 1
ATOM 1329 O O . MET B 1 1 ? -6.973 59.094 -23.547 1 28.03 1 MET B O 1
ATOM 1333 N N . ARG B 1 2 ? -8.641 59.406 -24.891 1 36.81 2 ARG B N 1
ATOM 1334 C CA . ARG B 1 2 ? -9.586 58.312 -24.688 1 36.81 2 ARG B CA 1
ATOM 1335 C C . ARG B 1 2 ? -9.062 57.031 -25.312 1 36.81 2 ARG B C 1
ATOM 1337 O O . ARG B 1 2 ? -9.609 55.969 -25.047 1 36.81 2 ARG B O 1
ATOM 1344 N N . LEU B 1 3 ? -8.289 57.031 -26.375 1 35.5 3 LEU B N 1
ATOM 1345 C CA . LEU B 1 3 ? -8.094 55.938 -27.328 1 35.5 3 LEU B CA 1
ATOM 1346 C C . LEU B 1 3 ? -7.258 54.812 -26.719 1 35.5 3 LEU B C 1
ATOM 1348 O O . LEU B 1 3 ? -7.344 53.688 -27.141 1 35.5 3 LEU B O 1
ATOM 1352 N N . PHE B 1 4 ? -6.141 55.125 -25.953 1 35.22 4 PHE B N 1
ATOM 1353 C CA . PHE B 1 4 ? -5.004 54.219 -25.766 1 35.22 4 PHE B CA 1
ATOM 1354 C C . PHE B 1 4 ? -5.355 53.094 -24.797 1 35.22 4 PHE B C 1
ATOM 1356 O O . PHE B 1 4 ? -4.465 52.438 -24.25 1 35.22 4 PHE B O 1
ATOM 1363 N N . LEU B 1 5 ? -6.676 52.906 -24.297 1 34.19 5 LEU B N 1
ATOM 1364 C CA . LEU B 1 5 ? -7.078 51.938 -23.297 1 34.19 5 LEU B CA 1
ATOM 1365 C C . LEU B 1 5 ? -7.004 50.531 -23.859 1 34.19 5 LEU B C 1
ATOM 1367 O O . LEU B 1 5 ? -7.457 49.562 -23.219 1 34.19 5 LEU B O 1
ATOM 1371 N N . PHE B 1 6 ? -6.789 50.375 -25.188 1 34.91 6 PHE B N 1
ATOM 1372 C CA . PHE B 1 6 ? -7.039 49.094 -25.844 1 34.91 6 PHE B CA 1
ATOM 1373 C C . PHE B 1 6 ? -6.043 48.031 -25.344 1 34.91 6 PHE B C 1
ATOM 1375 O O . PHE B 1 6 ? -6.164 46.844 -25.688 1 34.91 6 PHE B O 1
ATOM 1382 N N . LEU B 1 7 ? -4.719 48.375 -25.031 1 31.84 7 LEU B N 1
ATOM 1383 C CA . LEU B 1 7 ? -3.574 47.5 -25.141 1 31.84 7 LEU B CA 1
ATOM 1384 C C . LEU B 1 7 ? -3.639 46.375 -24.078 1 31.84 7 LEU B C 1
ATOM 1386 O O . LEU B 1 7 ? -2.885 45.406 -24.156 1 31.84 7 LEU B O 1
ATOM 1390 N N . ILE B 1 8 ? -4.137 46.719 -22.828 1 30.03 8 ILE B N 1
ATOM 1391 C CA . ILE B 1 8 ? -3.738 45.844 -21.75 1 30.03 8 ILE B CA 1
ATOM 1392 C C . ILE B 1 8 ? -4.43 44.469 -21.906 1 30.03 8 ILE B C 1
ATOM 1394 O O . ILE B 1 8 ? -5.375 44.188 -21.172 1 30.03 8 ILE B O 1
ATOM 1398 N N . ALA B 1 9 ? -5.113 44.188 -23.141 1 33.03 9 ALA B N 1
ATOM 1399 C CA . ALA B 1 9 ? -5.77 42.906 -23.406 1 33.03 9 ALA B CA 1
ATOM 1400 C C . ALA B 1 9 ? -4.809 41.75 -23.172 1 33.03 9 ALA B C 1
ATOM 1402 O O . ALA B 1 9 ? -5.227 40.594 -23.141 1 33.03 9 ALA B O 1
ATOM 1403 N N . TRP B 1 10 ? -3.561 41.875 -23.734 1 30.16 10 TRP B N 1
ATOM 1404 C CA . TRP B 1 10 ? -2.807 40.688 -24.156 1 30.16 10 TRP B CA 1
ATOM 1405 C C . TRP B 1 10 ? -2.652 39.719 -23.016 1 30.16 10 TRP B C 1
ATOM 1407 O O . TRP B 1 10 ? -2.838 38.5 -23.203 1 30.16 10 TRP B O 1
ATOM 1417 N N . LEU B 1 11 ? -1.605 39.938 -22.141 1 28.88 11 LEU B N 1
ATOM 1418 C CA . LEU B 1 11 ? -0.656 38.969 -21.625 1 28.88 11 LEU B CA 1
ATOM 1419 C C . LEU B 1 11 ? -1.315 38.031 -20.594 1 28.88 11 LEU B C 1
ATOM 1421 O O . LEU B 1 11 ? -0.738 37.031 -20.203 1 28.88 11 LEU B O 1
ATOM 1425 N N . ARG B 1 12 ? -2.104 38.594 -19.734 1 28.97 12 ARG B N 1
ATOM 1426 C CA . ARG B 1 12 ? -2.338 37.688 -18.609 1 28.97 12 ARG B CA 1
ATOM 1427 C C . ARG B 1 12 ? -3.203 36.5 -19.031 1 28.97 12 ARG B C 1
ATOM 1429 O O . ARG B 1 12 ? -4.43 36.562 -18.922 1 28.97 12 ARG B O 1
ATOM 1436 N N . CYS B 1 13 ? -3.217 36.094 -20.344 1 30 13 CYS B N 1
ATOM 1437 C CA . CYS B 1 13 ? -3.84 34.844 -20.688 1 30 13 CYS B CA 1
ATOM 1438 C C . CYS B 1 13 ? -3.611 33.812 -19.594 1 30 13 CYS B C 1
ATOM 1440 O O . CYS B 1 13 ? -2.469 33.5 -19.266 1 30 13 CYS B O 1
ATOM 1442 N N . LEU B 1 14 ? -4.512 33.594 -18.734 1 30.84 14 LEU B N 1
ATOM 1443 C CA . LEU B 1 14 ? -4.848 32.531 -17.781 1 30.84 14 LEU B CA 1
ATOM 1444 C C . LEU B 1 14 ? -4.562 31.156 -18.359 1 30.84 14 LEU B C 1
ATOM 1446 O O . LEU B 1 14 ? -5.289 30.688 -19.25 1 30.84 14 LEU B O 1
ATOM 1450 N N . GLN B 1 15 ? -3.439 30.797 -19.016 1 28.8 15 GLN B N 1
ATOM 1451 C CA . GLN B 1 15 ? -3.066 29.406 -19.141 1 28.8 15 GLN B CA 1
ATOM 1452 C C . GLN B 1 15 ? -3.557 28.578 -17.953 1 28.8 15 GLN B C 1
ATOM 1454 O O . GLN B 1 15 ? -2.994 28.672 -16.859 1 28.8 15 GLN B O 1
ATOM 1459 N N . LEU B 1 16 ? -4.746 28.469 -17.734 1 32.12 16 LEU B N 1
ATOM 1460 C CA . LEU B 1 16 ? -5.457 27.5 -16.891 1 32.12 16 LEU B CA 1
ATOM 1461 C C . LEU B 1 16 ? -4.867 26.109 -17.047 1 32.12 16 LEU B C 1
ATOM 1463 O O . LEU B 1 16 ? -5.227 25.375 -17.984 1 32.12 16 LEU B O 1
ATOM 1467 N N . LEU B 1 17 ? -3.627 25.859 -17.5 1 33.44 17 LEU B N 1
ATOM 1468 C CA . LEU B 1 17 ? -3.002 24.547 -17.406 1 33.44 17 LEU B CA 1
ATOM 1469 C C . LEU B 1 17 ? -3.594 23.75 -16.25 1 33.44 17 LEU B C 1
ATOM 1471 O O . LEU B 1 17 ? -3.699 24.25 -15.133 1 33.44 17 LEU B O 1
ATOM 1475 N N . ASP B 1 18 ? -4.562 22.969 -16.5 1 40.06 18 ASP B N 1
ATOM 1476 C CA . ASP B 1 18 ? -5.223 22 -15.625 1 40.06 18 ASP B CA 1
ATOM 1477 C C . ASP B 1 18 ? -4.273 21.484 -14.547 1 40.06 18 ASP B C 1
ATOM 1479 O O . ASP B 1 18 ? -3.51 20.547 -14.773 1 40.06 18 ASP B O 1
ATOM 1483 N N . LEU B 1 19 ? -3.436 22.188 -13.977 1 45.12 19 LEU B N 1
ATOM 1484 C CA . LEU B 1 19 ? -2.531 21.875 -12.875 1 45.12 19 LEU B CA 1
ATOM 1485 C C . LEU B 1 19 ? -3.223 21 -11.836 1 45.12 19 LEU B C 1
ATOM 1487 O O . LEU B 1 19 ? -4.168 21.438 -11.172 1 45.12 19 LEU B O 1
ATOM 1491 N N . GLU B 1 20 ? -3.402 19.75 -12.156 1 59 20 GLU B N 1
ATOM 1492 C CA . GLU B 1 20 ? -3.82 18.812 -11.117 1 59 20 GLU B CA 1
ATOM 1493 C C . GLU B 1 20 ? -3.373 19.297 -9.734 1 59 20 GLU B C 1
ATOM 1495 O O . GLU B 1 20 ? -2.189 19.562 -9.523 1 59 20 GLU B O 1
ATOM 1500 N N . LYS B 1 21 ? -4.395 19.797 -9 1 81.94 21 LYS B N 1
ATOM 1501 C CA . LYS B 1 21 ? -4.121 20.25 -7.641 1 81.94 21 LYS B CA 1
ATOM 1502 C C . LYS B 1 21 ? -3.572 19.109 -6.777 1 81.94 21 LYS B C 1
ATOM 1504 O O . LYS B 1 21 ? -4.09 18 -6.812 1 81.94 21 LYS B O 1
ATOM 1509 N N . GLN B 1 22 ? -2.404 19.328 -6.504 1 89.75 22 GLN B N 1
ATOM 1510 C CA . GLN B 1 22 ? -1.78 18.375 -5.586 1 89.75 22 GLN B CA 1
ATOM 1511 C C . GLN B 1 22 ? -1.35 19.062 -4.293 1 89.75 22 GLN B C 1
ATOM 1513 O O . GLN B 1 22 ? -1.028 20.25 -4.297 1 89.75 22 GLN B O 1
ATOM 1518 N N . VAL B 1 23 ? -1.563 18.344 -3.221 1 92.88 23 VAL B N 1
ATOM 1519 C CA . VAL B 1 23 ? -1.049 18.75 -1.915 1 92.88 23 VAL B CA 1
ATOM 1520 C C . VAL B 1 23 ? 0.03 17.766 -1.462 1 92.88 23 VAL B C 1
ATOM 1522 O O . VAL B 1 23 ? -0.127 16.547 -1.604 1 92.88 23 VAL B O 1
ATOM 1525 N N . LYS B 1 24 ? 1.102 18.344 -0.854 1 95.12 24 LYS B N 1
ATOM 1526 C CA . LYS B 1 24 ? 2.217 17.5 -0.417 1 95.12 24 LYS B CA 1
ATOM 1527 C C . LYS B 1 24 ? 2.521 17.719 1.062 1 95.12 24 LYS B C 1
ATOM 1529 O O . LYS B 1 24 ? 2.639 18.859 1.515 1 95.12 24 LYS B O 1
ATOM 1534 N N . PHE B 1 25 ? 2.59 16.656 1.78 1 97.69 25 PHE B N 1
ATOM 1535 C CA . PHE B 1 25 ? 3.021 16.672 3.172 1 97.69 25 PHE B CA 1
ATOM 1536 C C . PHE B 1 25 ? 4.328 15.898 3.344 1 97.69 25 PHE B C 1
ATOM 1538 O O . PHE B 1 25 ? 4.492 14.812 2.793 1 97.69 25 PHE B O 1
ATOM 1545 N N . GLU B 1 26 ? 5.199 16.422 4.172 1 97.25 26 GLU B N 1
ATOM 1546 C CA . GLU B 1 26 ? 6.492 15.797 4.426 1 97.25 26 GLU B CA 1
ATOM 1547 C C . GLU B 1 26 ? 6.703 15.555 5.918 1 97.25 26 GLU B C 1
ATOM 1549 O O . GLU B 1 26 ? 6.402 16.422 6.742 1 97.25 26 GLU B O 1
ATOM 1554 N N . PHE B 1 27 ? 7.23 14.43 6.207 1 98.19 27 PHE B N 1
ATOM 1555 C CA . PHE B 1 27 ? 7.492 14.039 7.586 1 98.19 27 PHE B CA 1
ATOM 1556 C C . PHE B 1 27 ? 8.898 13.469 7.727 1 98.19 27 PHE B C 1
ATOM 1558 O O . PHE B 1 27 ? 9.352 12.695 6.883 1 98.19 27 PHE B O 1
ATOM 1565 N N . ASN B 1 28 ? 9.547 13.82 8.789 1 97.25 28 ASN B N 1
ATOM 1566 C CA . ASN B 1 28 ? 10.852 13.266 9.133 1 97.25 28 ASN B CA 1
ATOM 1567 C C . ASN B 1 28 ? 10.797 12.492 10.445 1 97.25 28 ASN B C 1
ATOM 1569 O O . ASN B 1 28 ? 10.289 12.992 11.445 1 97.25 28 ASN B O 1
ATOM 1573 N N . PHE B 1 29 ? 11.328 11.281 10.336 1 97.12 29 PHE B N 1
ATOM 1574 C CA . PHE B 1 29 ? 11.227 10.406 11.5 1 97.12 29 PHE B CA 1
ATOM 1575 C C . PHE B 1 29 ? 12.547 9.688 11.75 1 97.12 29 PHE B C 1
ATOM 1577 O O . PHE B 1 29 ? 13.289 9.391 10.812 1 97.12 29 PHE B O 1
ATOM 1584 N N . LEU B 1 30 ? 12.711 9.383 13.023 1 95.62 30 LEU B N 1
ATOM 1585 C CA . LEU B 1 30 ? 13.773 8.438 13.359 1 95.62 30 LEU B CA 1
ATOM 1586 C C . LEU B 1 30 ? 13.352 7.012 13.008 1 95.62 30 LEU B C 1
ATOM 1588 O O . LEU B 1 30 ? 12.164 6.738 12.82 1 95.62 30 LEU B O 1
ATOM 1592 N N . ARG B 1 31 ? 14.328 6.145 12.945 1 92.25 31 ARG B N 1
ATOM 1593 C CA . ARG B 1 31 ? 14.047 4.762 12.586 1 92.25 31 ARG B CA 1
ATOM 1594 C C . ARG B 1 31 ? 13.016 4.152 13.531 1 92.25 31 ARG B C 1
ATOM 1596 O O . ARG B 1 31 ? 12.117 3.426 13.102 1 92.25 31 ARG B O 1
ATOM 1603 N N . LYS B 1 32 ? 13.148 4.438 14.797 1 91.31 32 LYS B N 1
ATOM 1604 C CA . LYS B 1 32 ? 12.281 3.838 15.812 1 91.31 32 LYS B CA 1
ATOM 1605 C C . LYS B 1 32 ? 10.836 4.285 15.633 1 91.31 32 LYS B C 1
ATOM 1607 O O . LYS B 1 32 ? 9.922 3.676 16.188 1 91.31 32 LYS B O 1
ATOM 1612 N N . GLU B 1 33 ? 10.672 5.375 14.898 1 95.06 33 GLU B N 1
ATOM 1613 C CA . GLU B 1 33 ? 9.336 5.922 14.688 1 95.06 33 GLU B CA 1
ATOM 1614 C C . GLU B 1 33 ? 8.703 5.375 13.414 1 95.06 33 GLU B C 1
ATOM 1616 O O . GLU B 1 33 ? 7.508 5.539 13.18 1 95.06 33 GLU B O 1
ATOM 1621 N N . MET B 1 34 ? 9.531 4.758 12.594 1 95.12 34 MET B N 1
ATOM 1622 C CA . MET B 1 34 ? 9.055 4.148 11.359 1 95.12 34 MET B CA 1
ATOM 1623 C C . MET B 1 34 ? 8.602 2.713 11.602 1 95.12 34 MET B C 1
ATOM 1625 O O . MET B 1 34 ? 9.422 1.804 11.703 1 95.12 34 MET B O 1
ATOM 1629 N N . ILE B 1 35 ? 7.297 2.566 11.594 1 94.5 35 ILE B N 1
ATOM 1630 C CA . ILE B 1 35 ? 6.73 1.257 11.906 1 94.5 35 ILE B CA 1
ATOM 1631 C C . ILE B 1 35 ? 6.504 0.476 10.609 1 94.5 35 ILE B C 1
ATOM 1633 O O . ILE B 1 35 ? 5.758 0.917 9.734 1 94.5 35 ILE B O 1
ATOM 1637 N N . ASN B 1 36 ? 7.168 -0.683 10.523 1 92.81 36 ASN B N 1
ATOM 1638 C CA . ASN B 1 36 ? 6.855 -1.582 9.422 1 92.81 36 ASN B CA 1
ATOM 1639 C C . ASN B 1 36 ? 5.941 -2.721 9.867 1 92.81 36 ASN B C 1
ATOM 1641 O O . ASN B 1 36 ? 5.484 -2.746 11.008 1 92.81 36 ASN B O 1
ATOM 1645 N N . GLU B 1 37 ? 5.578 -3.58 8.977 1 89.12 37 GLU B N 1
ATOM 1646 C CA . GLU B 1 37 ? 4.617 -4.645 9.25 1 89.12 37 GLU B CA 1
ATOM 1647 C C . GLU B 1 37 ? 5.086 -5.523 10.406 1 89.12 37 GLU B C 1
ATOM 1649 O O . GLU B 1 37 ? 4.289 -5.902 11.273 1 89.12 37 GLU B O 1
ATOM 1654 N N . ASN B 1 38 ? 6.355 -5.824 10.461 1 86.44 38 ASN B N 1
ATOM 1655 C CA . ASN B 1 38 ? 6.887 -6.676 11.516 1 86.44 38 ASN B CA 1
ATOM 1656 C C . ASN B 1 38 ? 6.852 -5.977 12.875 1 86.44 38 ASN B C 1
ATOM 1658 O O . ASN B 1 38 ? 6.531 -6.598 13.891 1 86.44 38 ASN B O 1
ATOM 1662 N N . ASP B 1 39 ? 7.191 -4.719 12.875 1 86.88 39 ASP B N 1
ATOM 1663 C CA . ASP B 1 39 ? 7.102 -3.934 14.102 1 86.88 39 ASP B CA 1
ATOM 1664 C C . ASP B 1 39 ? 5.668 -3.895 14.625 1 86.88 39 ASP B C 1
ATOM 1666 O O . ASP B 1 39 ? 5.441 -4.031 15.828 1 86.88 39 ASP B O 1
ATOM 1670 N N . ASN B 1 40 ? 4.723 -3.727 13.711 1 84.94 40 ASN B N 1
ATOM 1671 C CA . ASN B 1 40 ? 3.312 -3.592 14.062 1 84.94 40 ASN B CA 1
ATOM 1672 C C . ASN B 1 40 ? 2.76 -4.879 14.664 1 84.94 40 ASN B C 1
ATOM 1674 O O . ASN B 1 40 ? 1.897 -4.836 15.547 1 84.94 40 ASN B O 1
ATOM 1678 N N . LYS B 1 41 ? 3.158 -5.98 14.094 1 82.06 41 LYS B N 1
ATOM 1679 C CA . LYS B 1 41 ? 2.73 -7.285 14.578 1 82.06 41 LYS B CA 1
ATOM 1680 C C . LYS B 1 41 ? 3.229 -7.527 16 1 82.06 41 LYS B C 1
ATOM 1682 O O . LYS B 1 41 ? 2.471 -7.988 16.859 1 82.06 41 LYS B O 1
ATOM 1687 N N . GLY B 1 42 ? 4.418 -7.152 16.266 1 77.06 42 GLY B N 1
ATOM 1688 C CA . GLY B 1 42 ? 5.016 -7.32 17.578 1 77.06 42 GLY B CA 1
ATOM 1689 C C . GLY B 1 42 ? 5.223 -8.773 17.953 1 77.06 42 GLY B C 1
ATOM 1690 O O . GLY B 1 42 ? 4.574 -9.664 17.406 1 77.06 42 GLY B O 1
ATOM 1691 N N . THR B 1 43 ? 6.129 -9.016 18.891 1 77.19 43 THR B N 1
ATOM 1692 C CA . THR B 1 43 ? 6.395 -10.367 19.375 1 77.19 43 THR B CA 1
ATOM 1693 C C . THR B 1 43 ? 5.859 -10.547 20.797 1 77.19 43 THR B C 1
ATOM 1695 O O . THR B 1 43 ? 5.66 -11.672 21.25 1 77.19 43 THR B O 1
ATOM 1698 N N . THR B 1 44 ? 5.641 -9.453 21.438 1 79.12 44 THR B N 1
ATOM 1699 C CA . THR B 1 44 ? 5.141 -9.438 22.797 1 79.12 44 THR B CA 1
ATOM 1700 C C . THR B 1 44 ? 4.035 -8.398 22.969 1 79.12 44 THR B C 1
ATOM 1702 O O . THR B 1 44 ? 3.846 -7.543 22.094 1 79.12 44 THR B O 1
ATOM 1705 N N . TYR B 1 45 ? 3.33 -8.586 24.062 1 80.25 45 TYR B N 1
ATOM 1706 C CA . TYR B 1 45 ? 2.316 -7.586 24.375 1 80.25 45 TYR B CA 1
ATOM 1707 C C . TYR B 1 45 ? 2.934 -6.195 24.469 1 80.25 45 TYR B C 1
ATOM 1709 O O . TYR B 1 45 ? 2.379 -5.227 23.953 1 80.25 45 TYR B O 1
ATOM 1717 N N . GLY B 1 46 ? 4.035 -6.152 25.078 1 82.19 46 GLY B N 1
ATOM 1718 C CA . GLY B 1 46 ? 4.734 -4.887 25.219 1 82.19 46 GLY B CA 1
ATOM 1719 C C . GLY B 1 46 ? 5.113 -4.254 23.891 1 82.19 46 GLY B C 1
ATOM 1720 O O . GLY B 1 46 ? 4.957 -3.045 23.719 1 82.19 46 GLY B O 1
ATOM 1721 N N . SER B 1 47 ? 5.629 -5 23.016 1 84.69 47 SER B N 1
ATOM 1722 C CA . SER B 1 47 ? 6.023 -4.48 21.703 1 84.69 47 SER B CA 1
ATOM 1723 C C . SER B 1 47 ? 4.812 -3.994 20.922 1 84.69 47 SER B C 1
ATOM 1725 O O . SER B 1 47 ? 4.902 -3.021 20.172 1 84.69 47 SER B O 1
ATOM 1727 N N . ARG B 1 48 ? 3.717 -4.582 21.141 1 83.81 48 ARG B N 1
ATOM 1728 C CA . ARG B 1 48 ? 2.488 -4.168 20.469 1 83.81 48 ARG B CA 1
ATOM 1729 C C . ARG B 1 48 ? 2.01 -2.816 21 1 83.81 48 ARG B C 1
ATOM 1731 O O . ARG B 1 48 ? 1.576 -1.966 20.219 1 83.81 48 ARG B O 1
ATOM 1738 N N . ILE B 1 49 ? 2.121 -2.697 22.281 1 88.25 49 ILE B N 1
ATOM 1739 C CA . ILE B 1 49 ? 1.724 -1.438 22.891 1 88.25 49 ILE B CA 1
ATOM 1740 C C . ILE B 1 49 ? 2.637 -0.314 22.406 1 88.25 49 ILE B C 1
ATOM 1742 O O . ILE B 1 49 ? 2.17 0.786 22.109 1 88.25 49 ILE B O 1
ATOM 1746 N N . ALA B 1 50 ? 3.887 -0.633 22.375 1 91.31 50 ALA B N 1
ATOM 1747 C CA . ALA B 1 50 ? 4.852 0.361 21.922 1 91.31 50 ALA B CA 1
ATOM 1748 C C . ALA B 1 50 ? 4.559 0.794 20.484 1 91.31 50 ALA B C 1
ATOM 1750 O O . ALA B 1 50 ? 4.617 1.984 20.172 1 91.31 50 ALA B O 1
ATOM 1751 N N . ALA B 1 51 ? 4.238 -0.106 19.625 1 91.31 51 ALA B N 1
ATOM 1752 C CA . ALA B 1 51 ? 3.908 0.192 18.234 1 91.31 51 ALA B CA 1
ATOM 1753 C C . ALA B 1 51 ? 2.66 1.065 18.141 1 91.31 51 ALA B C 1
ATOM 1755 O O . ALA B 1 51 ? 2.629 2.033 17.375 1 91.31 51 ALA B O 1
ATOM 1756 N N . ASN B 1 52 ? 1.692 0.748 18.938 1 92.81 52 ASN B N 1
ATOM 1757 C CA . ASN B 1 52 ? 0.454 1.52 18.938 1 92.81 52 ASN B CA 1
ATOM 1758 C C . ASN B 1 52 ? 0.685 2.947 19.422 1 92.81 52 ASN B C 1
ATOM 1760 O O . ASN B 1 52 ? 0.11 3.893 18.891 1 92.81 52 ASN B O 1
ATOM 1764 N N . ASN B 1 53 ? 1.49 3.055 20.438 1 96 53 ASN B N 1
ATOM 1765 C CA . ASN B 1 53 ? 1.83 4.383 20.938 1 96 53 ASN B CA 1
ATOM 1766 C C . ASN B 1 53 ? 2.521 5.223 19.859 1 96 53 ASN B C 1
ATOM 1768 O O . ASN B 1 53 ? 2.225 6.41 19.703 1 96 53 ASN B O 1
ATOM 1772 N N . THR B 1 54 ? 3.395 4.594 19.203 1 96.88 54 THR B N 1
ATOM 1773 C CA . THR B 1 54 ? 4.094 5.293 18.125 1 96.88 54 THR B CA 1
ATOM 1774 C C . THR B 1 54 ? 3.115 5.715 17.047 1 96.88 54 THR B C 1
ATOM 1776 O O . THR B 1 54 ? 3.172 6.848 16.547 1 96.88 54 THR B O 1
ATOM 1779 N N . LYS B 1 55 ? 2.215 4.934 16.703 1 95.88 55 LYS B N 1
ATOM 1780 C CA . LYS B 1 55 ? 1.234 5.246 15.664 1 95.88 55 LYS B CA 1
ATOM 1781 C C . LYS B 1 55 ? 0.355 6.422 16.078 1 95.88 55 LYS B C 1
ATOM 1783 O O . LYS B 1 55 ? 0.034 7.281 15.258 1 95.88 55 LYS B O 1
ATOM 1788 N N . GLN B 1 56 ? -0.013 6.461 17.312 1 97.88 56 GLN B N 1
ATOM 1789 C CA . GLN B 1 56 ? -0.806 7.578 17.812 1 97.88 56 GLN B CA 1
ATOM 1790 C C . GLN B 1 56 ? -0.031 8.891 17.719 1 97.88 56 GLN B C 1
ATOM 1792 O O . GLN B 1 56 ? -0.595 9.93 17.359 1 97.88 56 GLN B O 1
ATOM 1797 N N . ARG B 1 57 ? 1.16 8.75 18.016 1 98.25 57 ARG B N 1
ATOM 1798 C CA . ARG B 1 57 ? 2.01 9.938 17.922 1 98.25 57 ARG B CA 1
ATOM 1799 C C . ARG B 1 57 ? 2.117 10.398 16.469 1 98.25 57 ARG B C 1
ATOM 1801 O O . ARG B 1 57 ? 2.012 11.594 16.188 1 98.25 57 ARG B O 1
ATOM 1808 N N . LEU B 1 58 ? 2.348 9.5 15.547 1 98.5 58 LEU B N 1
ATOM 1809 C CA . LEU B 1 58 ? 2.438 9.828 14.125 1 98.5 58 LEU B CA 1
ATOM 1810 C C . LEU B 1 58 ? 1.149 10.477 13.633 1 98.5 58 LEU B C 1
ATOM 1812 O O . LEU B 1 58 ? 1.188 11.438 12.859 1 98.5 58 LEU B O 1
ATOM 1816 N N . ARG B 1 59 ? 0.049 9.945 14.117 1 98.5 59 ARG B N 1
ATOM 1817 C CA . ARG B 1 59 ? -1.255 10.508 13.773 1 98.5 59 ARG B CA 1
ATOM 1818 C C . ARG B 1 59 ? -1.354 11.969 14.203 1 98.5 59 ARG B C 1
ATOM 1820 O O . ARG B 1 59 ? -1.775 12.82 13.422 1 98.5 59 ARG B O 1
ATOM 1827 N N . ARG B 1 60 ? -0.922 12.234 15.367 1 98.75 60 ARG B N 1
ATOM 1828 C CA . ARG B 1 60 ? -0.974 13.602 15.891 1 98.75 60 ARG B CA 1
ATOM 1829 C C . ARG B 1 60 ? -0.053 14.523 15.102 1 98.75 60 ARG B C 1
ATOM 1831 O O . ARG B 1 60 ? -0.423 15.656 14.781 1 98.75 60 ARG B O 1
ATOM 1838 N N . ILE B 1 61 ? 1.074 14.039 14.828 1 98.62 61 ILE B N 1
ATOM 1839 C CA . ILE B 1 61 ? 2.039 14.82 14.062 1 98.62 61 ILE B CA 1
ATOM 1840 C C . ILE B 1 61 ? 1.461 15.156 12.695 1 98.62 61 ILE B C 1
ATOM 1842 O O . ILE B 1 61 ? 1.546 16.297 12.234 1 98.62 61 ILE B O 1
ATOM 1846 N N . ALA B 1 62 ? 0.874 14.211 12.039 1 98.69 62 ALA B N 1
ATOM 1847 C CA . ALA B 1 62 ? 0.293 14.414 10.711 1 98.69 62 ALA B CA 1
ATOM 1848 C C . ALA B 1 62 ? -0.857 15.422 10.773 1 98.69 62 ALA B C 1
ATOM 1850 O O . ALA B 1 62 ? -0.989 16.281 9.891 1 98.69 62 ALA B O 1
ATOM 1851 N N . CYS B 1 63 ? -1.641 15.266 11.797 1 98.69 63 CYS B N 1
ATOM 1852 C CA . CYS B 1 63 ? -2.754 16.188 11.977 1 98.69 63 CYS B CA 1
ATOM 1853 C C . CYS B 1 63 ? -2.254 17.625 12.125 1 98.69 63 CYS B C 1
ATOM 1855 O O . CYS B 1 63 ? -2.74 18.531 11.438 1 98.69 63 CYS B O 1
ATOM 1857 N N . ARG B 1 64 ? -1.305 17.828 12.945 1 98.44 64 ARG B N 1
ATOM 1858 C CA . ARG B 1 64 ? -0.739 19.156 13.172 1 98.44 64 ARG B CA 1
ATOM 1859 C C . ARG B 1 64 ? -0.127 19.703 11.891 1 98.44 64 ARG B C 1
ATOM 1861 O O . ARG B 1 64 ? -0.352 20.875 11.547 1 98.44 64 ARG B O 1
ATOM 1868 N N . THR B 1 65 ? 0.637 18.891 11.258 1 97.62 65 THR B N 1
ATOM 1869 C CA . THR B 1 65 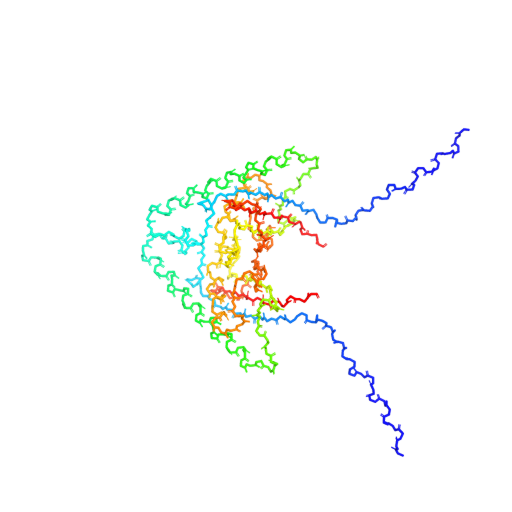? 1.279 19.297 10.016 1 97.62 65 THR B CA 1
ATOM 1870 C C . THR B 1 65 ? 0.239 19.734 8.984 1 97.62 65 THR B C 1
ATOM 1872 O O . THR B 1 65 ? 0.42 20.75 8.305 1 97.62 65 THR B O 1
ATOM 1875 N N . ALA B 1 66 ? -0.815 19.031 8.844 1 97.12 66 ALA B N 1
ATOM 1876 C CA . ALA B 1 66 ? -1.883 19.359 7.898 1 97.12 66 ALA B CA 1
ATOM 1877 C C . ALA B 1 66 ? -2.559 20.672 8.266 1 97.12 66 ALA B C 1
ATOM 1879 O O . ALA B 1 66 ? -2.859 21.484 7.395 1 97.12 66 ALA B O 1
ATOM 1880 N N . HIS B 1 67 ? -2.773 20.891 9.555 1 96.56 67 HIS B N 1
ATOM 1881 C CA . HIS B 1 67 ? -3.365 22.141 10.008 1 96.56 67 HIS B CA 1
ATOM 1882 C C . HIS B 1 67 ? -2.465 23.328 9.664 1 96.56 67 HIS B C 1
ATOM 1884 O O . HIS B 1 67 ? -2.949 24.375 9.234 1 96.56 67 HIS B O 1
ATOM 1890 N N . GLU B 1 68 ? -1.246 23.125 9.922 1 94.88 68 GLU B N 1
ATOM 1891 C CA . GLU B 1 68 ? -0.292 24.172 9.594 1 94.88 68 GLU B CA 1
ATOM 1892 C C . GLU B 1 68 ? -0.34 24.516 8.102 1 94.88 68 GLU B C 1
ATOM 1894 O O . GLU B 1 68 ? -0.304 25.688 7.723 1 94.88 68 GLU B O 1
ATOM 1899 N N . TRP B 1 69 ? -0.394 23.516 7.293 1 92.44 69 TRP B N 1
ATOM 1900 C CA . TRP B 1 69 ? -0.49 23.703 5.848 1 92.44 69 TRP B CA 1
ATOM 1901 C C . TRP B 1 69 ? -1.774 24.438 5.48 1 92.44 69 TRP B C 1
ATOM 1903 O O . TRP B 1 69 ? -1.752 25.391 4.691 1 92.44 69 TRP B O 1
ATOM 1913 N N . LEU B 1 70 ? -2.893 24.031 6.02 1 91.19 70 LEU B N 1
ATOM 1914 C CA . LEU B 1 70 ? -4.191 24.641 5.75 1 91.19 70 LEU B CA 1
ATOM 1915 C C . LEU B 1 70 ? -4.199 26.109 6.152 1 91.19 70 LEU B C 1
ATOM 1917 O O . LEU B 1 70 ? -4.777 26.953 5.457 1 91.19 70 LEU B O 1
ATOM 1921 N N . ASP B 1 71 ? -3.57 26.422 7.227 1 90.75 71 ASP B N 1
ATOM 1922 C CA . ASP B 1 71 ? -3.529 27.781 7.75 1 90.75 71 ASP B CA 1
ATOM 1923 C C . ASP B 1 71 ? -2.689 28.688 6.852 1 90.75 71 ASP B C 1
ATOM 1925 O O . ASP B 1 71 ? -2.965 29.891 6.734 1 90.75 71 ASP B O 1
ATOM 1929 N N . GLN B 1 72 ? -1.716 28.109 6.242 1 89.06 72 GLN B N 1
ATOM 1930 C CA . GLN B 1 72 ? -0.786 28.891 5.441 1 89.06 72 GLN B CA 1
ATOM 1931 C C . GLN B 1 72 ? -1.272 29.016 4 1 89.06 72 GLN B C 1
ATOM 1933 O O . GLN B 1 72 ? -0.806 29.891 3.256 1 89.06 72 GLN B O 1
ATOM 1938 N N . SER B 1 73 ? -2.133 28.172 3.678 1 81.06 73 SER B N 1
ATOM 1939 C CA . SER B 1 73 ? -2.623 28.188 2.305 1 81.06 73 SER B CA 1
ATOM 1940 C C . SER B 1 73 ? -3.518 29.391 2.055 1 81.06 73 SER B C 1
ATOM 1942 O O . SER B 1 73 ? -4.391 29.703 2.865 1 81.06 73 SER B O 1
ATOM 1944 N N . GLU B 1 74 ? -3.184 30.141 0.99 1 75.69 74 GLU B N 1
ATOM 1945 C CA . GLU B 1 74 ? -3.971 31.312 0.645 1 75.69 74 GLU B CA 1
ATOM 1946 C C . GLU B 1 74 ? -5.254 30.922 -0.082 1 75.69 74 GLU B C 1
ATOM 1948 O O . GLU B 1 74 ? -6.25 31.656 -0.018 1 75.69 74 GLU B O 1
ATOM 1953 N N . GLU B 1 75 ? -5.191 29.875 -0.754 1 75.94 75 GLU B N 1
ATOM 1954 C CA . GLU B 1 75 ? -6.363 29.406 -1.493 1 75.94 75 GLU B CA 1
ATOM 1955 C C . GLU B 1 75 ? -7.25 28.516 -0.625 1 75.94 75 GLU B C 1
ATOM 1957 O O . GLU B 1 75 ? -6.758 27.828 0.267 1 75.94 75 GLU B O 1
ATOM 1962 N N . VAL B 1 76 ? -8.484 28.766 -0.845 1 81.5 76 VAL B N 1
ATOM 1963 C CA . VAL B 1 76 ? -9.453 27.922 -0.133 1 81.5 76 VAL B CA 1
ATOM 1964 C C . VAL B 1 76 ? -9.297 26.469 -0.562 1 81.5 76 VAL B C 1
ATOM 1966 O O . VAL B 1 76 ? -9.383 26.156 -1.75 1 81.5 76 VAL B O 1
ATOM 1969 N N . PHE B 1 77 ? -8.914 25.688 0.406 1 87.69 77 PHE B N 1
ATOM 1970 C CA . PHE B 1 77 ? -8.781 24.25 0.186 1 87.69 77 PHE B CA 1
ATOM 1971 C C . PHE B 1 77 ? -10.141 23.562 0.24 1 87.69 77 PHE B C 1
ATOM 1973 O O . PHE B 1 77 ? -10.898 23.75 1.194 1 87.69 77 PHE B O 1
ATOM 1980 N N . GLU B 1 78 ? -10.406 22.844 -0.829 1 91.31 78 GLU B N 1
ATOM 1981 C CA . GLU B 1 78 ? -11.633 22.047 -0.835 1 91.31 78 GLU B CA 1
ATOM 1982 C C . GLU B 1 78 ? -11.367 20.625 -0.359 1 91.31 78 GLU B C 1
ATOM 1984 O O . GLU B 1 78 ? -10.594 19.891 -0.979 1 91.31 78 GLU B O 1
ATOM 1989 N N . GLN B 1 79 ? -11.969 20.234 0.7 1 95.31 79 GLN B N 1
ATOM 1990 C CA . GLN B 1 79 ? -11.852 18.906 1.284 1 95.31 79 GLN B CA 1
ATOM 1991 C C . GLN B 1 79 ? -12.234 17.828 0.274 1 95.31 79 GLN B C 1
ATOM 1993 O O . GLN B 1 79 ? -13.219 17.984 -0.459 1 95.31 79 GLN B O 1
ATOM 1998 N N . PHE B 1 80 ? -11.5 16.812 0.293 1 96.94 80 PHE B N 1
ATOM 1999 C CA . PHE B 1 80 ? -11.844 15.68 -0.569 1 96.94 80 PHE B CA 1
ATOM 2000 C C . PHE B 1 80 ? -13.016 14.898 0.007 1 96.94 80 PHE B C 1
ATOM 2002 O O . PHE B 1 80 ? -13.125 14.742 1.225 1 96.94 80 PHE B O 1
ATOM 2009 N N . HIS B 1 81 ? -13.859 14.438 -0.884 1 97.44 81 HIS B N 1
ATOM 2010 C CA . HIS B 1 81 ? -15.016 13.633 -0.535 1 97.44 81 HIS B CA 1
ATOM 2011 C C . HIS B 1 81 ? -15.453 12.758 -1.707 1 97.44 81 HIS B C 1
ATOM 2013 O O . HIS B 1 81 ? -14.758 12.672 -2.719 1 97.44 81 HIS B O 1
ATOM 2019 N N . GLU B 1 82 ? -16.531 12.055 -1.562 1 96.38 82 GLU B N 1
ATOM 2020 C CA . GLU B 1 82 ? -16.953 11.039 -2.52 1 96.38 82 GLU B CA 1
ATOM 2021 C C . GLU B 1 82 ? -17.141 11.633 -3.912 1 96.38 82 GLU B C 1
ATOM 2023 O O . GLU B 1 82 ? -17 10.93 -4.914 1 96.38 82 GLU B O 1
ATOM 2028 N N . LYS B 1 83 ? -17.453 12.914 -4.062 1 96.12 83 LYS B N 1
ATOM 2029 C CA . LYS B 1 83 ? -17.672 13.562 -5.352 1 96.12 83 LYS B CA 1
ATOM 2030 C C . LYS B 1 83 ? -16.438 14.367 -5.773 1 96.12 83 LYS B C 1
ATOM 2032 O O . LYS B 1 83 ? -16.453 15.031 -6.816 1 96.12 83 LYS B O 1
ATOM 2037 N N . HIS B 1 84 ? -15.516 14.492 -5.027 1 95.56 84 HIS B N 1
ATOM 2038 C CA . HIS B 1 84 ? -14.227 15.148 -5.215 1 95.56 84 HIS B CA 1
ATOM 2039 C C . HIS B 1 84 ? -13.086 14.281 -4.676 1 95.56 84 HIS B C 1
ATOM 2041 O O . HIS B 1 84 ? -12.547 14.555 -3.604 1 95.56 84 HIS B O 1
ATOM 2047 N N . ARG B 1 85 ? -12.664 13.352 -5.484 1 97.25 85 ARG B N 1
ATOM 2048 C CA . ARG B 1 85 ? -11.836 12.25 -5 1 97.25 85 ARG B CA 1
ATOM 2049 C C . ARG B 1 85 ? -10.352 12.547 -5.227 1 97.25 85 ARG B C 1
ATOM 2051 O O . ARG B 1 85 ? -10.008 13.531 -5.875 1 97.25 85 ARG B O 1
ATOM 2058 N N . CYS B 1 86 ? -9.508 11.727 -4.648 1 97.81 86 CYS B N 1
ATOM 2059 C CA . CYS B 1 86 ? -8.062 11.93 -4.781 1 97.81 86 CYS B CA 1
ATOM 2060 C C . CYS B 1 86 ? -7.328 10.594 -4.816 1 97.81 86 CYS B C 1
ATOM 2062 O O . CYS B 1 86 ? -7.922 9.547 -4.574 1 97.81 86 CYS B O 1
ATOM 2064 N N . ASP B 1 87 ? -6.121 10.617 -5.234 1 98 87 ASP B N 1
ATOM 2065 C CA . ASP B 1 87 ? -5.121 9.57 -5.066 1 98 87 ASP B CA 1
ATOM 2066 C C . ASP B 1 87 ? -4.051 9.984 -4.059 1 98 87 ASP B C 1
ATOM 2068 O O . ASP B 1 87 ? -3.729 11.172 -3.945 1 98 87 ASP B O 1
ATOM 2072 N N . VAL B 1 88 ? -3.578 9 -3.348 1 98.38 88 VAL B N 1
ATOM 2073 C CA . VAL B 1 88 ? -2.52 9.281 -2.381 1 98.38 88 VAL B CA 1
ATOM 2074 C C . VAL B 1 88 ? -1.259 8.508 -2.758 1 98.38 88 VAL B C 1
ATOM 2076 O O . VAL B 1 88 ? -1.304 7.285 -2.941 1 98.38 88 VAL B O 1
ATOM 2079 N N . PHE B 1 89 ? -0.177 9.148 -2.855 1 98.56 89 PHE B N 1
ATOM 2080 C CA . PHE B 1 89 ? 1.131 8.562 -3.117 1 98.56 89 PHE B CA 1
ATOM 2081 C C . PHE B 1 89 ? 2.018 8.641 -1.88 1 98.56 89 PHE B C 1
ATOM 2083 O O . PHE B 1 89 ? 2.314 9.734 -1.393 1 98.56 89 PHE B O 1
ATOM 2090 N N . VAL B 1 90 ? 2.377 7.477 -1.372 1 98.69 90 VAL B N 1
ATOM 2091 C CA . VAL B 1 90 ? 3.311 7.383 -0.255 1 98.69 90 VAL B CA 1
ATOM 2092 C C . VAL B 1 90 ? 4.727 7.172 -0.782 1 98.69 90 VAL B C 1
ATOM 2094 O O . VAL B 1 90 ? 5.027 6.133 -1.373 1 98.69 90 VAL B O 1
ATOM 2097 N N . VAL B 1 91 ? 5.566 8.117 -0.538 1 98.75 91 VAL B N 1
ATOM 2098 C CA . VAL B 1 91 ? 6.949 8.039 -1.002 1 98.75 91 VAL B CA 1
ATOM 2099 C C . VAL B 1 91 ? 7.895 7.965 0.195 1 98.75 91 VAL B C 1
ATOM 2101 O O . VAL B 1 91 ? 7.863 8.836 1.072 1 98.75 91 VAL B O 1
ATOM 2104 N N . ILE B 1 92 ? 8.734 6.98 0.224 1 98.56 92 ILE B N 1
ATOM 2105 C CA . ILE B 1 92 ? 9.586 6.715 1.377 1 98.56 92 ILE B CA 1
ATOM 2106 C C . ILE B 1 92 ? 11.047 6.973 1.009 1 98.56 92 ILE B C 1
ATOM 2108 O O . ILE B 1 92 ? 11.523 6.508 -0.03 1 98.56 92 ILE B O 1
ATOM 2112 N N . TYR B 1 93 ? 11.758 7.703 1.869 1 98.5 93 TYR B N 1
ATOM 2113 C CA . TYR B 1 93 ? 13.172 8.023 1.728 1 98.5 93 TYR B CA 1
ATOM 2114 C C . TYR B 1 93 ? 13.969 7.52 2.926 1 98.5 93 TYR B C 1
ATOM 2116 O O . TYR B 1 93 ? 14.047 8.195 3.955 1 98.5 93 TYR B O 1
ATOM 2124 N N . PRO B 1 94 ? 14.57 6.352 2.807 1 97.62 94 PRO B N 1
ATOM 2125 C CA . PRO B 1 94 ? 15.414 5.859 3.9 1 97.62 94 PRO B CA 1
ATOM 2126 C C . PRO B 1 94 ? 16.734 6.629 4.031 1 97.62 94 PRO B C 1
ATOM 2128 O O . PRO B 1 94 ? 17.141 7.32 3.096 1 97.62 94 PRO B O 1
ATOM 2131 N N . PRO B 1 95 ? 17.359 6.527 5.215 1 97 95 PRO B N 1
ATOM 2132 C CA . PRO B 1 95 ? 18.609 7.246 5.445 1 97 95 PRO B CA 1
ATOM 2133 C C . PRO B 1 95 ? 19.797 6.629 4.703 1 97 95 PRO B C 1
ATOM 2135 O O . PRO B 1 95 ? 20.766 7.324 4.387 1 97 95 PRO B O 1
ATOM 2138 N N . LYS B 1 96 ? 19.734 5.285 4.465 1 96.06 96 LYS B N 1
ATOM 2139 C CA . LYS B 1 96 ? 20.812 4.566 3.789 1 96.06 96 LYS B CA 1
ATOM 2140 C C . LYS B 1 96 ? 20.25 3.619 2.727 1 96.06 96 LYS B C 1
ATOM 2142 O O . LYS B 1 96 ? 19.047 3.336 2.705 1 96.06 96 LYS B O 1
ATOM 2147 N N . ARG B 1 97 ? 21.188 3.279 1.934 1 95.06 97 ARG B N 1
ATOM 2148 C CA . ARG B 1 97 ? 20.797 2.385 0.853 1 95.06 97 ARG B CA 1
ATOM 2149 C C . ARG B 1 97 ? 20.703 0.944 1.342 1 95.06 97 ARG B C 1
ATOM 2151 O O . ARG B 1 97 ? 21.672 0.398 1.873 1 95.06 97 ARG B O 1
ATOM 2158 N N . PHE B 1 98 ? 19.594 0.38 1.227 1 94.94 98 PHE B N 1
ATOM 2159 C CA . PHE B 1 98 ? 19.359 -1.043 1.438 1 94.94 98 PHE B CA 1
ATOM 2160 C C . PHE B 1 98 ? 18.078 -1.49 0.736 1 94.94 98 PHE B C 1
ATOM 2162 O O . PHE B 1 98 ? 17.234 -0.664 0.389 1 94.94 98 PHE B O 1
ATOM 2169 N N . LYS B 1 99 ? 17.969 -2.721 0.496 1 94.94 99 LYS B N 1
ATOM 2170 C CA . LYS B 1 99 ? 16.781 -3.258 -0.17 1 94.94 99 LYS B CA 1
ATOM 2171 C C . LYS B 1 99 ? 15.609 -3.365 0.8 1 94.94 99 LYS B C 1
ATOM 2173 O O . LYS B 1 99 ? 15.781 -3.803 1.94 1 94.94 99 LYS B O 1
ATOM 2178 N N . TYR B 1 100 ? 14.508 -2.924 0.363 1 95.19 100 TYR B N 1
ATOM 2179 C CA . TYR B 1 100 ? 13.281 -3.061 1.141 1 95.19 100 TYR B CA 1
ATOM 2180 C C . TYR B 1 100 ? 12.055 -2.938 0.246 1 95.19 100 TYR B C 1
ATOM 2182 O O . TYR B 1 100 ? 12.172 -2.615 -0.938 1 95.19 100 TYR B O 1
ATOM 2190 N N . ASP B 1 101 ? 10.922 -3.256 0.798 1 95.38 101 ASP B N 1
ATOM 2191 C CA . ASP B 1 101 ? 9.633 -3.117 0.13 1 95.38 101 ASP B CA 1
ATOM 2192 C C . ASP B 1 101 ? 8.852 -1.926 0.683 1 95.38 101 ASP B C 1
ATOM 2194 O O . ASP B 1 101 ? 8.352 -1.973 1.81 1 95.38 101 ASP B O 1
ATOM 2198 N N . PRO B 1 102 ? 8.656 -0.958 -0.106 1 97.12 102 PRO B N 1
ATOM 2199 C CA . PRO B 1 102 ? 8.023 0.253 0.422 1 97.12 102 PRO B CA 1
ATOM 2200 C C . PRO B 1 102 ? 6.672 -0.021 1.071 1 97.12 102 PRO B C 1
ATOM 2202 O O . PRO B 1 102 ? 6.363 0.537 2.129 1 97.12 102 PRO B O 1
ATOM 2205 N N . PRO B 1 103 ? 5.809 -0.933 0.539 1 96.44 103 PRO B N 1
ATOM 2206 C CA . PRO B 1 103 ? 4.516 -1.169 1.181 1 96.44 103 PRO B CA 1
ATOM 2207 C C . PRO B 1 103 ? 4.648 -1.743 2.59 1 96.44 103 PRO B C 1
ATOM 2209 O O . PRO B 1 103 ? 3.678 -1.757 3.35 1 96.44 103 PRO B O 1
ATOM 2212 N N . ASN B 1 104 ? 5.891 -2.16 2.871 1 95.06 104 ASN B N 1
ATOM 2213 C CA . ASN B 1 104 ? 6.137 -2.693 4.207 1 95.06 104 ASN B CA 1
ATOM 2214 C C . ASN B 1 104 ? 5.898 -1.639 5.285 1 95.06 104 ASN B C 1
ATOM 2216 O O . ASN B 1 104 ? 5.715 -1.971 6.457 1 95.06 104 ASN B O 1
ATOM 2220 N N . TYR B 1 105 ? 5.855 -0.445 4.906 1 96.38 105 TYR B N 1
ATOM 2221 C CA . TYR B 1 105 ? 5.676 0.648 5.855 1 96.38 105 TYR B CA 1
ATOM 2222 C C . TYR B 1 105 ? 4.246 1.178 5.809 1 96.38 105 TYR B C 1
ATOM 2224 O O . TYR B 1 105 ? 3.982 2.309 6.223 1 96.38 105 TYR B O 1
ATOM 2232 N N . GLU B 1 106 ? 3.338 0.359 5.348 1 96.56 106 GLU B N 1
ATOM 2233 C CA . GLU B 1 106 ? 1.917 0.699 5.336 1 96.56 106 GLU B CA 1
ATOM 2234 C C . GLU B 1 106 ? 1.435 1.091 6.73 1 96.56 106 GLU B C 1
ATOM 2236 O O . GLU B 1 106 ? 0.673 2.049 6.883 1 96.56 106 GLU B O 1
ATOM 2241 N N . PRO B 1 107 ? 1.871 0.474 7.82 1 95.31 107 PRO B N 1
ATOM 2242 C CA . PRO B 1 107 ? 1.41 0.898 9.141 1 95.31 107 PRO B CA 1
ATOM 2243 C C . PRO B 1 107 ? 1.755 2.354 9.445 1 95.31 107 PRO B C 1
ATOM 2245 O O . PRO B 1 107 ? 0.942 3.074 10.031 1 95.31 107 PRO B O 1
ATOM 2248 N N . THR B 1 108 ? 2.914 2.768 9.055 1 97.44 108 THR B N 1
ATOM 2249 C CA . THR B 1 108 ? 3.303 4.164 9.227 1 97.44 108 THR B CA 1
ATOM 2250 C C . THR B 1 108 ? 2.414 5.078 8.391 1 97.44 108 THR B C 1
ATOM 2252 O O . THR B 1 108 ? 1.872 6.062 8.898 1 97.44 108 THR B O 1
ATOM 2255 N N . SER B 1 109 ? 2.293 4.707 7.152 1 97.44 109 SER B N 1
ATOM 2256 C CA . SER B 1 109 ? 1.49 5.543 6.262 1 97.44 109 SER B CA 1
ATOM 2257 C C . SER B 1 109 ? 0.038 5.602 6.727 1 97.44 109 SER B C 1
ATOM 2259 O O . SER B 1 109 ? -0.614 6.641 6.605 1 97.44 109 SER B O 1
ATOM 2261 N N . LYS B 1 110 ? -0.398 4.508 7.184 1 96.62 110 LYS B N 1
ATOM 2262 C CA . LYS B 1 110 ? -1.774 4.48 7.672 1 96.62 110 LYS B CA 1
ATOM 2263 C C . LYS B 1 110 ? -1.974 5.484 8.805 1 96.62 110 LYS B C 1
ATOM 2265 O O . LYS B 1 110 ? -2.963 6.219 8.828 1 96.62 110 LYS B O 1
ATOM 2270 N N . ALA B 1 111 ? -1.084 5.457 9.742 1 97.75 111 ALA B N 1
ATOM 2271 C CA . ALA B 1 111 ? -1.168 6.387 10.867 1 97.75 111 ALA B CA 1
ATOM 2272 C C . ALA B 1 111 ? -1.166 7.832 10.375 1 97.75 111 ALA B C 1
ATOM 2274 O O . ALA B 1 111 ? -1.931 8.664 10.875 1 97.75 111 ALA B O 1
ATOM 2275 N N . LEU B 1 112 ? -0.307 8.133 9.445 1 98.69 112 LEU B N 1
ATOM 2276 C CA . LEU B 1 112 ? -0.224 9.484 8.891 1 98.69 112 LEU B CA 1
ATOM 2277 C C . LEU B 1 112 ? -1.521 9.859 8.18 1 98.69 112 LEU B C 1
ATOM 2279 O O . LEU B 1 112 ? -2.014 10.977 8.336 1 98.69 112 LEU B O 1
ATOM 2283 N N . ILE B 1 113 ? -2.059 8.969 7.441 1 98.5 113 ILE B N 1
ATOM 2284 C CA . ILE B 1 113 ? -3.303 9.188 6.715 1 98.5 113 ILE B CA 1
ATOM 2285 C C . ILE B 1 113 ? -4.445 9.422 7.699 1 98.5 113 ILE B C 1
ATOM 2287 O O . ILE B 1 113 ? -5.281 10.305 7.488 1 98.5 113 ILE B O 1
ATOM 2291 N N . ASP B 1 114 ? -4.449 8.648 8.75 1 98.06 114 ASP B N 1
ATOM 2292 C CA . ASP B 1 114 ? -5.426 8.875 9.812 1 98.06 114 ASP B CA 1
ATOM 2293 C C . ASP B 1 114 ? -5.32 10.297 10.359 1 98.06 114 ASP B C 1
ATOM 2295 O O . ASP B 1 114 ? -6.336 10.938 10.641 1 98.06 114 ASP B O 1
ATOM 2299 N N . GLY B 1 115 ? -4.121 10.766 10.539 1 98.69 115 GLY B N 1
ATOM 2300 C CA . GLY B 1 115 ? -3.91 12.133 10.992 1 98.69 115 GLY B CA 1
ATOM 2301 C C . GLY B 1 115 ? -4.434 13.172 10.016 1 98.69 115 GLY B C 1
ATOM 2302 O O . GLY B 1 115 ? -5.027 14.172 10.43 1 98.69 115 GLY B O 1
ATOM 2303 N N . LEU B 1 116 ? -4.203 12.961 8.781 1 98.44 116 LEU B N 1
ATOM 2304 C CA . LEU B 1 116 ? -4.723 13.867 7.758 1 98.44 116 LEU B CA 1
ATOM 2305 C C . LEU B 1 116 ? -6.246 13.875 7.77 1 98.44 116 LEU B C 1
ATOM 2307 O O . LEU B 1 116 ? -6.863 14.914 7.516 1 98.44 116 LEU B O 1
ATOM 2311 N N . THR B 1 117 ? -6.824 12.703 8.039 1 98.38 117 THR B N 1
ATOM 2312 C CA . THR B 1 117 ? -8.273 12.633 8.195 1 98.38 117 THR B CA 1
ATOM 2313 C C . THR B 1 117 ? -8.742 13.508 9.344 1 98.38 117 THR B C 1
ATOM 2315 O O . THR B 1 117 ? -9.703 14.273 9.195 1 98.38 117 THR B O 1
ATOM 2318 N N . ASP B 1 118 ? -8.055 13.398 10.469 1 98.38 118 ASP B N 1
ATOM 2319 C CA . ASP B 1 118 ? -8.383 14.195 11.648 1 98.38 118 ASP B CA 1
ATOM 2320 C C . ASP B 1 118 ? -8.32 15.688 11.336 1 98.38 118 ASP B C 1
ATOM 2322 O O . ASP B 1 118 ? -9.094 16.469 11.883 1 98.38 118 ASP B O 1
ATOM 2326 N N . ALA B 1 119 ? -7.426 16.078 10.469 1 97.94 119 ALA B N 1
ATOM 2327 C CA . ALA B 1 119 ? -7.211 17.484 10.133 1 97.94 119 ALA B CA 1
ATOM 2328 C C . ALA B 1 119 ? -8.242 17.969 9.117 1 97.94 119 ALA B C 1
ATOM 2330 O O . ALA B 1 119 ? -8.32 19.172 8.828 1 97.94 119 ALA B O 1
ATOM 2331 N N . GLY B 1 120 ? -8.906 17 8.453 1 96.88 120 GLY B N 1
ATOM 2332 C CA . GLY B 1 120 ? -9.969 17.391 7.535 1 96.88 120 GLY B CA 1
ATOM 2333 C C . GLY B 1 120 ? -9.5 17.484 6.094 1 96.88 120 GLY B C 1
ATOM 2334 O O . GLY B 1 120 ? -10.094 18.203 5.289 1 96.88 120 GLY B O 1
ATOM 2335 N N . ILE B 1 121 ? -8.438 16.859 5.738 1 97.56 121 ILE B N 1
ATOM 2336 C CA . ILE B 1 121 ? -8 16.828 4.348 1 97.56 121 ILE B CA 1
ATOM 2337 C C . ILE B 1 121 ? -9.039 16.094 3.496 1 97.56 121 ILE B C 1
ATOM 2339 O O . ILE B 1 121 ? -9.297 16.484 2.352 1 97.56 121 ILE B O 1
ATOM 2343 N N . TRP B 1 122 ? -9.648 15.125 3.957 1 97.75 122 TRP B N 1
ATOM 2344 C CA . TRP B 1 122 ? -10.812 14.414 3.426 1 97.75 122 TRP B CA 1
ATOM 2345 C C . TRP B 1 122 ? -11.812 14.109 4.531 1 97.75 122 TRP B C 1
ATOM 2347 O O . TRP B 1 122 ? -11.453 14.078 5.711 1 97.75 122 TRP B O 1
ATOM 2357 N N . ASN B 1 123 ? -13.062 13.898 4.125 1 97.56 123 ASN B N 1
ATOM 2358 C CA . ASN B 1 123 ? -14.102 13.602 5.109 1 97.56 123 ASN B CA 1
ATOM 2359 C C . ASN B 1 123 ? -14.008 12.156 5.598 1 97.56 123 ASN B C 1
ATOM 2361 O O . ASN B 1 123 ? -14.453 11.844 6.703 1 97.56 123 ASN B O 1
ATOM 2365 N N . ASP B 1 124 ? -13.453 11.305 4.707 1 97.19 124 ASP B N 1
ATOM 2366 C CA . ASP B 1 124 ? -13.227 9.891 5 1 97.19 124 ASP B CA 1
ATOM 2367 C C . ASP B 1 124 ? -12.07 9.336 4.172 1 97.19 124 ASP B C 1
ATOM 2369 O O . ASP B 1 124 ? -11.828 9.781 3.049 1 97.19 124 ASP B O 1
ATOM 2373 N N . ASP B 1 125 ? -11.352 8.367 4.738 1 97.12 125 ASP B N 1
ATOM 2374 C CA . ASP B 1 125 ? -10.18 7.898 4.004 1 97.12 125 ASP B CA 1
ATOM 2375 C C . ASP B 1 125 ? -10.453 6.551 3.334 1 97.12 125 ASP B C 1
ATOM 2377 O O . ASP B 1 125 ? -9.516 5.82 2.994 1 97.12 125 ASP B O 1
ATOM 2381 N N . ASN B 1 126 ? -11.742 6.199 3.164 1 97.19 126 ASN B N 1
ATOM 2382 C CA . ASN B 1 126 ? -12.07 4.934 2.51 1 97.19 126 ASN B CA 1
ATOM 2383 C C . ASN B 1 126 ? -11.945 5.039 0.993 1 97.19 126 ASN B C 1
ATOM 2385 O O . ASN B 1 126 ? -11.648 6.113 0.463 1 97.19 126 ASN B O 1
ATOM 2389 N N . TYR B 1 127 ? -12.227 3.959 0.263 1 97.5 127 TYR B N 1
ATOM 2390 C CA . TYR B 1 127 ? -11.953 3.865 -1.166 1 97.5 127 TYR B CA 1
ATOM 2391 C C . TYR B 1 127 ? -12.906 4.742 -1.964 1 97.5 127 TYR B C 1
ATOM 2393 O O . TYR B 1 127 ? -12.656 5.043 -3.133 1 97.5 127 TYR B O 1
ATOM 2401 N N . ASN B 1 128 ? -14.039 5.18 -1.379 1 97.25 128 ASN B N 1
ATOM 2402 C CA . ASN B 1 128 ? -14.953 6.074 -2.086 1 97.25 128 ASN B CA 1
ATOM 2403 C C . ASN B 1 128 ? -14.359 7.473 -2.234 1 97.25 128 ASN B C 1
ATOM 2405 O O . ASN B 1 128 ? -14.797 8.25 -3.092 1 97.25 128 ASN B O 1
ATOM 2409 N N . VAL B 1 129 ? -13.414 7.777 -1.376 1 98.06 129 VAL B N 1
ATOM 2410 C CA . VAL B 1 129 ? -12.805 9.102 -1.365 1 98.06 129 VAL B CA 1
ATOM 2411 C C . VAL B 1 129 ? -11.383 9.016 -1.918 1 98.06 129 VAL B C 1
ATOM 2413 O O . VAL B 1 129 ? -11.016 9.766 -2.828 1 98.06 129 VAL B O 1
ATOM 2416 N N . ILE B 1 130 ? -10.594 8.086 -1.392 1 98.12 130 ILE B N 1
ATOM 2417 C CA . ILE B 1 130 ? -9.25 7.809 -1.896 1 98.12 130 ILE B CA 1
ATOM 2418 C C . ILE B 1 130 ? -9.305 6.633 -2.871 1 98.12 130 ILE B C 1
ATOM 2420 O O . ILE B 1 130 ? -9.406 5.477 -2.455 1 98.12 130 ILE B O 1
ATOM 2424 N N . ARG B 1 131 ? -9.195 6.938 -4.074 1 97.5 131 ARG B N 1
ATOM 2425 C CA . ARG B 1 131 ? -9.312 5.902 -5.094 1 97.5 131 ARG B CA 1
ATOM 2426 C C . ARG B 1 131 ? -8.141 4.934 -5.035 1 97.5 131 ARG B C 1
ATOM 2428 O O . ARG B 1 131 ? -8.32 3.721 -5.168 1 97.5 131 ARG B O 1
ATOM 2435 N N . ARG B 1 132 ? -6.98 5.492 -4.871 1 98.12 132 ARG B N 1
ATOM 2436 C CA . ARG B 1 132 ? -5.766 4.684 -4.949 1 98.12 132 ARG B CA 1
ATOM 2437 C C . ARG B 1 132 ? -4.707 5.191 -3.979 1 98.12 132 ARG B C 1
ATOM 2439 O O . ARG B 1 132 ? -4.527 6.402 -3.822 1 98.12 132 ARG B O 1
ATOM 2446 N N . THR B 1 133 ? -4.137 4.297 -3.287 1 98.44 133 THR B N 1
ATOM 2447 C CA . THR B 1 133 ? -2.941 4.574 -2.498 1 98.44 133 THR B CA 1
ATOM 2448 C C . THR B 1 133 ? -1.745 3.801 -3.045 1 98.44 133 THR B C 1
ATOM 2450 O O . THR B 1 133 ? -1.835 2.596 -3.289 1 98.44 133 THR B O 1
ATOM 2453 N N . SER B 1 134 ? -0.647 4.469 -3.27 1 98.5 134 SER B N 1
ATOM 2454 C CA . SER B 1 134 ? 0.53 3.797 -3.809 1 98.5 134 SER B CA 1
ATOM 2455 C C . SER B 1 134 ? 1.756 4.043 -2.938 1 98.5 134 SER B C 1
ATOM 2457 O O . SER B 1 134 ? 1.799 5.012 -2.176 1 98.5 134 SER B O 1
ATOM 2459 N N . PHE B 1 135 ? 2.68 3.123 -3.027 1 98.62 135 PHE B N 1
ATOM 2460 C CA . PHE B 1 135 ? 3.938 3.166 -2.291 1 98.62 135 PHE B CA 1
ATOM 2461 C C . PHE B 1 135 ? 5.125 3.119 -3.246 1 98.62 135 PHE B C 1
ATOM 2463 O O . PHE B 1 135 ? 5.152 2.301 -4.168 1 98.62 135 PHE B O 1
ATOM 2470 N N . GLU B 1 136 ? 6.082 3.98 -2.99 1 98.25 136 GLU B N 1
ATOM 2471 C CA . GLU B 1 136 ? 7.281 3.961 -3.822 1 98.25 136 GLU B CA 1
ATOM 2472 C C . GLU B 1 136 ? 8.5 4.465 -3.049 1 98.25 136 GLU B C 1
ATOM 2474 O O . GLU B 1 136 ? 8.352 5.141 -2.027 1 98.25 136 GLU B O 1
ATOM 2479 N N . HIS B 1 137 ? 9.648 4.047 -3.533 1 98.38 137 HIS B N 1
ATOM 2480 C CA . HIS B 1 137 ? 10.922 4.531 -3.031 1 98.38 137 HIS B CA 1
ATOM 2481 C C . HIS B 1 137 ? 11.297 5.867 -3.664 1 98.38 137 HIS B C 1
ATOM 2483 O O . HIS B 1 137 ? 11.289 6.004 -4.891 1 98.38 137 HIS B O 1
ATOM 2489 N N . GLY B 1 138 ? 11.633 6.883 -2.861 1 97.94 138 GLY B N 1
ATOM 2490 C CA . GLY B 1 138 ? 11.891 8.219 -3.369 1 97.94 138 GLY B CA 1
ATOM 2491 C C . GLY B 1 138 ? 13.367 8.562 -3.416 1 97.94 138 GLY B C 1
ATOM 2492 O O . GLY B 1 138 ? 13.734 9.68 -3.799 1 97.94 138 GLY B O 1
ATOM 2493 N N . GLY B 1 139 ? 14.18 7.652 -3.059 1 97.44 139 GLY B N 1
ATOM 2494 C CA . GLY B 1 139 ? 15.602 7.918 -2.898 1 97.44 139 GLY B CA 1
ATOM 2495 C C . GLY B 1 139 ? 16.031 8.008 -1.445 1 97.44 139 GLY B C 1
ATOM 2496 O O . GLY B 1 139 ? 15.391 7.434 -0.565 1 97.44 139 GLY B O 1
ATOM 2497 N N . LEU B 1 140 ? 17.156 8.648 -1.287 1 97.38 140 LEU B N 1
ATOM 2498 C CA . LEU B 1 140 ? 17.656 8.812 0.071 1 97.38 140 LEU B CA 1
ATOM 2499 C C . LEU B 1 140 ? 17.109 10.078 0.708 1 97.38 140 LEU B C 1
ATOM 2501 O O . LEU B 1 140 ? 16.859 11.078 0.018 1 97.38 140 LEU B O 1
ATOM 2505 N N . SER B 1 141 ? 16.906 10.062 2.043 1 97.19 141 SER B N 1
ATOM 2506 C CA . SER B 1 141 ? 16.328 11.195 2.766 1 97.19 141 SER B CA 1
ATOM 2507 C C . SER B 1 141 ? 17.297 12.383 2.801 1 97.19 141 SER B C 1
ATOM 2509 O O . SER B 1 141 ? 16.875 13.516 3.031 1 97.19 141 SER B O 1
ATOM 2511 N N . GLY B 1 142 ? 18.562 12.195 2.582 1 94.5 142 GLY B N 1
ATOM 2512 C CA . GLY B 1 142 ? 19.562 13.242 2.693 1 94.5 142 GLY B CA 1
ATOM 2513 C C . GLY B 1 142 ? 20.141 13.367 4.09 1 94.5 142 GLY B C 1
ATOM 2514 O O . GLY B 1 142 ? 21.141 14.07 4.293 1 94.5 142 GLY B O 1
ATOM 2515 N N . ASP B 1 143 ? 19.484 12.797 5.109 1 93.31 143 ASP B N 1
ATOM 2516 C CA . ASP B 1 143 ? 19.953 12.727 6.492 1 93.31 143 ASP B CA 1
ATOM 2517 C C . ASP B 1 143 ? 20.219 11.281 6.906 1 93.31 143 ASP B C 1
ATOM 2519 O O . ASP B 1 143 ? 19.328 10.43 6.809 1 93.31 143 ASP B O 1
ATOM 2523 N N . THR B 1 144 ? 21.406 10.906 7.406 1 92.06 144 THR B N 1
ATOM 2524 C CA . THR B 1 144 ? 21.828 9.531 7.652 1 92.06 144 THR B CA 1
ATOM 2525 C C . THR B 1 144 ? 21.094 8.945 8.852 1 92.06 144 THR B C 1
ATOM 2527 O O . THR B 1 144 ? 21.156 7.738 9.102 1 92.06 144 THR B O 1
ATOM 2530 N N . LYS B 1 145 ? 20.359 9.727 9.547 1 93.56 145 LYS B N 1
ATOM 2531 C CA . LYS B 1 145 ? 19.719 9.219 10.758 1 93.56 145 LYS B CA 1
ATOM 2532 C C . LYS B 1 145 ? 18.188 9.281 10.633 1 93.56 145 LYS B C 1
ATOM 2534 O O . LYS B 1 145 ? 17.469 8.727 11.469 1 93.56 145 LYS B O 1
ATOM 2539 N N . THR B 1 146 ? 17.75 9.922 9.633 1 96.75 146 THR B N 1
ATOM 2540 C CA . THR B 1 146 ? 16.328 10.227 9.609 1 96.75 146 THR B CA 1
ATOM 2541 C C . THR B 1 146 ? 15.68 9.703 8.328 1 96.75 146 THR B C 1
ATOM 2543 O O . THR B 1 146 ? 16.266 9.812 7.242 1 96.75 146 THR B O 1
ATOM 2546 N N . TRP B 1 147 ? 14.57 9.117 8.547 1 97.81 147 TRP B N 1
ATOM 2547 C CA . TRP B 1 147 ? 13.703 8.75 7.434 1 97.81 147 TRP B CA 1
ATOM 2548 C C . TRP B 1 147 ? 12.828 9.93 7.012 1 97.81 147 TRP B C 1
ATOM 2550 O O . TRP B 1 147 ? 12.469 10.773 7.84 1 97.81 147 TRP B O 1
ATOM 2560 N N . LYS B 1 148 ? 12.633 10 5.754 1 98.31 148 LYS B N 1
ATOM 2561 C CA . LYS B 1 148 ? 11.656 10.961 5.246 1 98.31 148 LYS B CA 1
ATOM 2562 C C . LYS B 1 148 ? 10.484 10.25 4.57 1 98.31 148 LYS B C 1
ATOM 2564 O O . LYS B 1 148 ? 10.688 9.281 3.826 1 98.31 148 LYS B O 1
ATOM 2569 N N . VAL B 1 149 ? 9.25 10.617 4.887 1 98.62 149 VAL B N 1
ATOM 2570 C CA . VAL B 1 149 ? 8.039 10.141 4.219 1 98.62 149 VAL B CA 1
ATOM 2571 C C . VAL B 1 149 ? 7.289 11.32 3.609 1 98.62 149 VAL B C 1
ATOM 2573 O O . VAL B 1 149 ? 7.031 12.32 4.289 1 98.62 149 VAL B O 1
ATOM 2576 N N . GLU B 1 150 ? 7.004 11.211 2.354 1 98.44 150 GLU B N 1
ATOM 2577 C CA . GLU B 1 150 ? 6.16 12.195 1.677 1 98.44 150 GLU B CA 1
ATOM 2578 C C . GLU B 1 150 ? 4.797 11.602 1.339 1 98.44 150 GLU B C 1
ATOM 2580 O O . GLU B 1 150 ? 4.707 10.492 0.814 1 98.44 150 GLU B O 1
ATOM 2585 N N . LEU B 1 151 ? 3.752 12.25 1.707 1 98.5 151 LEU B N 1
ATOM 2586 C CA . LEU B 1 151 ? 2.408 11.961 1.221 1 98.5 151 LEU B CA 1
ATOM 2587 C C . LEU B 1 151 ? 1.969 12.984 0.184 1 98.5 151 LEU B C 1
ATOM 2589 O O . LEU B 1 151 ? 1.784 14.164 0.509 1 98.5 151 LEU B O 1
ATOM 2593 N N . VAL B 1 152 ? 1.848 12.539 -1.051 1 97.88 152 VAL B N 1
ATOM 2594 C CA . VAL B 1 152 ? 1.361 13.391 -2.131 1 97.88 152 VAL B CA 1
ATOM 2595 C C . VAL B 1 152 ? -0.104 13.07 -2.418 1 97.88 152 VAL B C 1
ATOM 2597 O O . VAL B 1 152 ? -0.443 11.945 -2.77 1 97.88 152 VAL B O 1
ATOM 2600 N N . VAL B 1 153 ? -0.92 14.008 -2.225 1 97.56 153 VAL B N 1
ATOM 2601 C CA . VAL B 1 153 ? -2.352 13.867 -2.475 1 97.56 153 VAL B CA 1
ATOM 2602 C C . VAL B 1 153 ? -2.717 14.562 -3.785 1 97.56 153 VAL B C 1
ATOM 2604 O O . VAL B 1 153 ? -2.594 15.781 -3.9 1 97.56 153 VAL B O 1
ATOM 2607 N N . LYS B 1 154 ? -3.18 13.805 -4.711 1 96.75 154 LYS B N 1
ATOM 2608 C CA . LYS B 1 154 ? -3.473 14.328 -6.039 1 96.75 154 LYS B CA 1
ATOM 2609 C C . LYS B 1 154 ? -4.965 14.258 -6.34 1 96.75 154 LYS B C 1
ATOM 2611 O O . LYS B 1 154 ? -5.578 13.195 -6.234 1 96.75 154 LYS B O 1
ATOM 2616 N N . GLU B 1 155 ? -5.504 15.383 -6.746 1 95.31 155 GLU B N 1
ATOM 2617 C CA . GLU B 1 155 ? -6.914 15.43 -7.121 1 95.31 155 GLU B CA 1
ATOM 2618 C C . GLU B 1 155 ? -7.18 14.609 -8.375 1 95.31 155 GLU B C 1
ATOM 2620 O O . GLU B 1 155 ? -6.383 14.625 -9.32 1 95.31 155 GLU B O 1
ATOM 2625 N N . LEU B 1 156 ? -8.312 13.867 -8.289 1 92.38 156 LEU B N 1
ATOM 2626 C CA . LEU B 1 156 ? -8.727 13.141 -9.492 1 92.38 156 LEU B CA 1
ATOM 2627 C C . LEU B 1 156 ? -9.477 14.055 -10.445 1 92.38 156 LEU B C 1
ATOM 2629 O O . LEU B 1 156 ? -10.43 14.734 -10.047 1 92.38 156 LEU B O 1
ATOM 2633 N N . THR B 1 157 ? -8.93 14.492 -11.531 1 77.25 157 THR B N 1
ATOM 2634 C CA . THR B 1 157 ? -9.641 15.336 -12.492 1 77.25 157 THR B CA 1
ATOM 2635 C C . THR B 1 157 ? -10.328 14.484 -13.555 1 77.25 157 THR B C 1
ATOM 2637 O O . THR B 1 157 ? -9.781 13.477 -13.992 1 77.25 157 THR B O 1
ATOM 2640 N N . GLU B 1 158 ? -11.703 14.289 -13.539 1 56.38 158 GLU B N 1
ATOM 2641 C CA . GLU B 1 158 ? -12.461 13.594 -14.57 1 56.38 158 GLU B CA 1
ATOM 2642 C C . GLU B 1 158 ? -11.953 13.945 -15.969 1 56.38 158 GLU B C 1
ATOM 2644 O O . GLU B 1 158 ? -11.414 15.031 -16.172 1 56.38 158 GLU B O 1
#

Nearest PDB structures (foldseek):
  3vti-assembly1_C  TM=4.029E-01  e=4.738E-03  Caldanaerobacter subterraneus subsp. tengcongensis MB4
  2z1t-assembly1_A-2  TM=3.357E-01  e=1.126E-02  Nitratidesulfovibrio vulgaris str. Hildenborough
  2rb9-assembly2_C  TM=3.532E-01  e=1.442E-02  Escherichia coli O157:H7
  2z1u-assembly1_A-2  TM=3.099E-01  e=1.198E-02  Nitratidesulfovibrio vulgaris str. Hildenborough
  2i6r-assembly1_A  TM=3.117E-01  e=1.534E-02  Escherichia coli O157:H7

Radius of gyration: 23.95 Å; Cα contacts (8 Å, |Δi|>4): 549; chains: 2; bounding box: 43×84×90 Å

pLDDT: mean 86.55, std 20.95, range [27.11, 98.75]

Sequence (316 aa):
MRLFLFLIAWLRCLQLLDLEKQVKFEFNFLRKEMINENDNKGTTYGSRIAANNTKQRLRRIACRTAHEWLDQSEEVFEQFHEKHRCDVFVVIYPPKRFKYDPPNYEPTSKALIDGLTDAGIWNDDNYNVIRRTSFEHGGLSGDTKTWKVELVVKELTEMRLFLFLIAWLRCLQLLDLEKQVKFEFNFLRKEMINENDNKGTTYGSRIAANNTKQRLRRIACRTAHEWLDQSEEVFEQFHEKHRCDVFVVIYPPKRFKYDPPNYEPTSKALIDGLTDAGIWNDDNYNVIRRTSFEHGGLSGDTKTWKVELVVKELTE